Protein AF-A0A382MTJ7-F1 (afdb_monomer_lite)

Foldseek 3Di:
DPPPPDDCLVCLVVVCVVCPQPAEEDAPVVVVVVVNVVVCVVNVHDDDPYQYHHLQVLCCVQVVVDDDSDLVSLCVQLVNDQDPPPDPVSSRVSRVVSVVLSLQSVQQAFLVVLVVVLVVCPPPDDRCNVSSVVSNVVCVVVVHGRGPHHHSDDDDDDDPDDDDDDPPPDPADPDPLQCQPCCRPCVVPPPPDDHDVVVNVVSVVVCCPVVPDD

Organism: NCBI:txid408172

InterPro domains:
  IPR012337 Ribonuclease H-like superfamily [SSF53098] (1-130)
  IPR013520 Ribonuclease H-like domain [PF00929] (1-99)
  IPR036397 Ribonuclease H superfamily [G3DSA:3.30.420.10] (1-108)

Secondary structure (DSSP, 8-state):
--TTSPPHHHHHHHHHHHHTTPPEEETTHHHHHHHHHHHHHHTTPPPP---EEEHHHHHHHHSTTSS--SHHHHHHHTT---TTTT-HHHHHHHHHHHHHHHHHHHHTS-HHHHHHHHHHTTTS--TTHHHHHHHHHHHHHTT-SS-SS--SS--PPP---------S-----SSTHHHHSTTSHHHHHSTT----HHHHHHHHHHHHHHHS--

pLDDT: mean 89.48, std 8.23, range [50.47, 98.31]

Structure (mmCIF, N/CA/C/O backbone):
data_AF-A0A382MTJ7-F1
#
_entry.id   AF-A0A382MTJ7-F1
#
loop_
_atom_site.group_PDB
_atom_site.id
_atom_site.type_symbol
_atom_site.label_atom_id
_atom_site.label_alt_id
_atom_site.label_comp_id
_atom_site.label_asym_id
_atom_site.label_entity_id
_atom_site.label_seq_id
_atom_site.pdbx_PDB_ins_code
_atom_site.Cartn_x
_atom_site.Cartn_y
_atom_site.Cartn_z
_atom_site.occupancy
_atom_site.B_iso_or_equiv
_atom_site.auth_seq_id
_atom_site.auth_comp_id
_atom_site.auth_asym_id
_atom_site.auth_atom_id
_atom_site.pdbx_PDB_model_num
ATOM 1 N N . MET A 1 1 ? -26.382 15.592 4.429 1.00 68.06 1 MET A N 1
ATOM 2 C CA . MET A 1 1 ? -26.892 14.685 5.480 1.00 68.06 1 MET A CA 1
ATOM 3 C C . MET A 1 1 ? -25.887 14.688 6.621 1.00 68.06 1 MET A C 1
ATOM 5 O O . MET A 1 1 ? -24.901 13.987 6.501 1.00 68.06 1 MET A O 1
ATOM 9 N N . VAL A 1 2 ? -26.085 15.536 7.636 1.00 85.06 2 VAL A N 1
ATOM 10 C CA . VAL A 1 2 ? -25.273 15.582 8.885 1.00 85.06 2 VAL A CA 1
ATOM 11 C C . VAL A 1 2 ? -26.001 16.306 10.027 1.00 85.06 2 VAL A C 1
ATOM 13 O O . VAL A 1 2 ? -25.656 16.110 11.178 1.00 85.06 2 VAL A O 1
ATOM 16 N N . LYS A 1 3 ? -27.020 17.126 9.718 1.00 87.94 3 LYS A N 1
ATOM 17 C CA . LYS A 1 3 ? -27.764 17.942 10.693 1.00 87.94 3 LYS A CA 1
ATOM 18 C C . LYS A 1 3 ? -28.287 17.155 11.903 1.00 87.94 3 LYS A C 1
ATOM 20 O O . LYS A 1 3 ? -28.256 17.681 13.005 1.00 87.94 3 LYS A O 1
ATOM 25 N N . ASP A 1 4 ? -28.745 15.929 11.668 1.00 92.25 4 ASP A N 1
ATOM 26 C CA . ASP A 1 4 ? -29.359 15.072 12.688 1.00 92.25 4 ASP A CA 1
ATOM 27 C C . ASP A 1 4 ? -28.454 13.878 13.063 1.00 92.25 4 ASP A C 1
ATOM 29 O O . ASP A 1 4 ? -28.922 12.899 13.638 1.00 92.25 4 ASP A O 1
ATOM 33 N N . ALA A 1 5 ? -27.171 13.918 12.681 1.00 92.38 5 ALA A N 1
ATOM 34 C CA . ALA A 1 5 ? -26.204 12.879 13.025 1.00 92.38 5 ALA A CA 1
ATOM 35 C C . ALA A 1 5 ? -25.688 13.069 14.467 1.00 92.38 5 ALA A C 1
ATOM 37 O O . ALA A 1 5 ? -25.604 14.212 14.926 1.00 92.38 5 ALA A O 1
ATOM 38 N N . PRO A 1 6 ? -25.331 11.979 15.173 1.00 91.62 6 PRO A N 1
ATOM 39 C CA . PRO A 1 6 ? -24.726 12.068 16.500 1.00 91.62 6 PRO A CA 1
ATOM 40 C C . PRO A 1 6 ? -23.384 12.805 16.456 1.00 91.62 6 PRO A C 1
ATOM 42 O O . PRO A 1 6 ? -22.730 12.878 15.408 1.00 91.62 6 PRO A O 1
ATOM 45 N N . LEU A 1 7 ? -22.957 13.340 17.602 1.00 91.94 7 LEU A N 1
ATOM 46 C CA . LEU A 1 7 ? -21.613 13.891 17.721 1.00 91.94 7 LEU A CA 1
ATOM 47 C C . LEU A 1 7 ? -20.593 12.753 17.681 1.00 91.94 7 LEU A C 1
ATOM 49 O O . LEU A 1 7 ? -20.880 11.617 18.053 1.00 91.94 7 LEU A O 1
ATOM 53 N N . ILE A 1 8 ? -19.367 13.069 17.266 1.00 91.12 8 ILE A N 1
ATOM 54 C CA . ILE A 1 8 ? -18.281 12.084 17.238 1.00 91.12 8 ILE A CA 1
ATOM 55 C C . ILE A 1 8 ? -18.032 11.472 18.622 1.00 91.12 8 ILE A C 1
ATOM 57 O O . ILE A 1 8 ? -17.849 10.265 18.718 1.00 91.12 8 ILE A O 1
ATOM 61 N N . SER A 1 9 ? -18.116 12.276 19.688 1.00 90.50 9 SER A N 1
ATOM 62 C CA . SER A 1 9 ? -17.991 11.827 21.080 1.00 90.50 9 SER A CA 1
ATOM 63 C C . SER A 1 9 ? -19.021 10.767 21.463 1.00 90.50 9 SER A C 1
ATOM 65 O O . SER A 1 9 ? -18.723 9.906 22.283 1.00 90.50 9 SER A O 1
ATOM 67 N N . ASP A 1 10 ? -20.211 10.814 20.859 1.00 91.81 10 ASP A N 1
ATOM 68 C CA . ASP A 1 10 ? -21.318 9.917 21.191 1.00 91.81 10 ASP A CA 1
ATOM 69 C C . ASP A 1 10 ? -21.132 8.527 20.566 1.00 91.81 10 ASP A C 1
ATOM 71 O O . ASP A 1 10 ? -21.685 7.556 21.066 1.00 91.81 10 ASP A O 1
ATOM 75 N N . ILE A 1 11 ? -20.360 8.429 19.477 1.00 94.00 11 ILE A N 1
ATOM 76 C CA . ILE A 1 11 ? -20.150 7.183 18.718 1.00 94.00 11 ILE A CA 1
ATOM 77 C C . ILE A 1 11 ? -18.742 6.603 18.874 1.00 94.00 11 ILE A C 1
ATOM 79 O O . ILE A 1 11 ? -18.457 5.526 18.354 1.00 94.00 11 ILE A O 1
ATOM 83 N N . LEU A 1 12 ? -17.829 7.327 19.524 1.00 93.31 12 LEU A N 1
ATOM 84 C CA . LEU A 1 12 ? -16.412 6.978 19.506 1.00 93.31 12 LEU A CA 1
ATOM 85 C C . LEU A 1 12 ? -16.114 5.687 20.270 1.00 93.31 12 LEU A C 1
ATOM 87 O O . LEU A 1 12 ? -15.281 4.908 19.819 1.00 93.31 12 LEU A O 1
ATOM 91 N N . SER A 1 13 ? -16.815 5.447 21.382 1.00 92.31 13 SER A N 1
ATOM 92 C CA . SER A 1 13 ? -16.699 4.192 22.135 1.00 92.31 13 SER A CA 1
ATOM 93 C C . SER A 1 13 ? -17.133 3.003 21.280 1.00 92.31 13 SER A C 1
ATOM 95 O O . SER A 1 13 ? -16.363 2.065 21.118 1.00 92.31 13 SER A O 1
ATOM 97 N N . ASP A 1 14 ? -18.307 3.087 20.647 1.00 94.38 14 ASP A N 1
ATOM 98 C CA . ASP A 1 14 ? -18.825 2.025 19.776 1.00 94.38 14 ASP A CA 1
ATOM 99 C C . ASP A 1 14 ? -17.898 1.765 18.577 1.00 94.38 14 ASP A C 1
ATOM 101 O O . ASP A 1 14 ? -17.711 0.623 18.155 1.00 94.38 14 ASP A O 1
ATOM 105 N N . LEU A 1 15 ? -17.290 2.821 18.022 1.00 92.94 15 LEU A N 1
ATOM 106 C CA . LEU A 1 15 ? -16.312 2.696 16.943 1.00 92.94 15 LEU A CA 1
ATOM 107 C C . LEU A 1 15 ? -15.035 1.987 17.413 1.00 92.94 15 LEU A C 1
ATOM 109 O O . LEU A 1 15 ? -14.503 1.154 16.681 1.00 92.94 15 LEU A O 1
ATOM 113 N N . LEU A 1 16 ? -14.536 2.308 18.608 1.00 92.81 16 LEU A N 1
ATOM 114 C CA . LEU A 1 16 ? -13.366 1.644 19.182 1.00 92.81 16 LEU A CA 1
ATOM 115 C C . LEU A 1 16 ? -13.644 0.174 19.494 1.00 92.81 16 LEU A C 1
ATOM 117 O O . LEU A 1 16 ? -12.811 -0.665 19.163 1.00 92.81 16 LEU A O 1
ATOM 121 N N . ASP A 1 17 ? -14.818 -0.137 20.040 1.00 93.12 17 ASP A N 1
ATOM 122 C CA . ASP A 1 17 ? -15.254 -1.513 20.294 1.00 93.12 17 ASP A CA 1
ATOM 123 C C . ASP A 1 17 ? -15.411 -2.306 18.988 1.00 93.12 17 ASP A C 1
ATOM 125 O O . ASP A 1 17 ? -15.113 -3.498 18.934 1.00 93.12 17 ASP A O 1
ATOM 129 N N . PHE A 1 18 ? -15.844 -1.647 17.909 1.00 93.44 18 PHE A N 1
ATOM 130 C CA . PHE A 1 18 ? -15.916 -2.253 16.582 1.00 93.44 18 PHE A CA 1
ATOM 131 C C . PHE A 1 18 ? -14.531 -2.536 15.980 1.00 93.44 18 PHE A C 1
ATOM 133 O O . PHE A 1 18 ? -14.336 -3.579 15.355 1.00 93.44 18 PHE A O 1
ATOM 140 N N . ILE A 1 19 ? -13.578 -1.611 16.134 1.00 92.06 19 ILE A N 1
ATOM 141 C CA . ILE A 1 19 ? -12.202 -1.782 15.646 1.00 92.06 19 ILE A CA 1
ATOM 142 C C . ILE A 1 19 ? -11.483 -2.873 16.454 1.00 92.06 19 ILE A C 1
ATOM 144 O O . ILE A 1 19 ? -10.809 -3.727 15.867 1.00 92.06 19 ILE A O 1
ATOM 148 N N . ASP A 1 20 ? -11.645 -2.856 17.780 1.00 90.25 20 ASP A N 1
ATOM 149 C CA . ASP A 1 20 ? -10.970 -3.725 18.747 1.00 90.25 20 ASP A CA 1
ATOM 150 C C . ASP A 1 20 ? -9.459 -3.836 18.449 1.00 90.25 20 ASP A C 1
ATOM 152 O O . ASP A 1 20 ? -8.747 -2.829 18.423 1.00 90.25 20 ASP A O 1
ATOM 156 N N . ASN A 1 21 ? -8.959 -5.045 18.178 1.00 88.69 21 ASN A N 1
ATOM 157 C CA . ASN A 1 21 ? -7.563 -5.321 17.847 1.00 88.69 21 ASN A CA 1
ATOM 158 C C . ASN A 1 21 ? -7.365 -5.605 16.350 1.00 88.69 21 ASN A C 1
ATOM 160 O O . ASN A 1 21 ? -6.368 -6.211 15.948 1.00 88.69 21 ASN A O 1
ATOM 164 N N . THR A 1 22 ? -8.325 -5.213 15.511 1.00 92.31 22 THR A N 1
ATOM 165 C CA . THR A 1 22 ? -8.260 -5.451 14.070 1.00 92.31 22 THR A CA 1
ATOM 166 C C . THR A 1 22 ? -7.298 -4.453 13.421 1.00 92.31 22 THR A C 1
ATOM 168 O O . THR A 1 22 ? -7.409 -3.250 13.670 1.00 92.31 22 THR A O 1
ATOM 171 N N . PRO A 1 23 ? -6.369 -4.903 12.555 1.00 93.44 23 PRO A N 1
ATOM 172 C CA . PRO A 1 23 ? -5.528 -3.987 11.800 1.00 93.44 23 PRO A CA 1
ATOM 173 C C . PRO A 1 23 ? -6.360 -3.043 10.929 1.00 93.44 23 PRO A C 1
ATOM 175 O O . PRO A 1 23 ? -7.302 -3.478 10.262 1.00 93.44 23 PRO A O 1
ATOM 178 N N . LEU A 1 24 ? -5.983 -1.766 10.881 1.00 95.44 24 LEU A N 1
ATOM 179 C CA . LEU A 1 24 ? -6.617 -0.798 9.990 1.00 95.44 24 LEU A CA 1
ATOM 180 C C . LEU A 1 24 ? -5.835 -0.670 8.694 1.00 95.44 24 LEU A C 1
ATOM 182 O O . LEU A 1 24 ? -4.608 -0.614 8.680 1.00 95.44 24 LEU A O 1
ATOM 186 N N . VAL A 1 25 ? -6.574 -0.570 7.599 1.00 97.06 25 VAL A N 1
ATOM 187 C CA . VAL A 1 25 ? -6.031 -0.384 6.257 1.00 97.06 25 VAL A CA 1
ATOM 188 C C . VAL A 1 25 ? -6.589 0.920 5.708 1.00 97.06 25 VAL A C 1
ATOM 190 O O . VAL A 1 25 ? -7.801 1.128 5.739 1.00 97.06 25 VAL A O 1
ATOM 193 N N . GLY A 1 26 ? -5.723 1.786 5.191 1.00 96.81 26 GLY A N 1
ATOM 194 C CA . GLY A 1 26 ? -6.130 3.059 4.605 1.00 96.81 26 GLY A CA 1
ATOM 195 C C . GLY A 1 26 ? -5.252 3.469 3.431 1.00 96.81 26 GLY A C 1
ATOM 196 O O . GLY A 1 26 ? -4.083 3.094 3.352 1.00 96.81 26 GLY A O 1
ATOM 197 N N . GLN A 1 27 ? -5.811 4.281 2.536 1.00 96.56 27 GLN A N 1
ATOM 198 C CA . GLN A 1 27 ? -5.053 4.959 1.488 1.00 96.56 27 GLN A CA 1
ATOM 199 C C . GLN A 1 27 ? -4.521 6.270 2.060 1.00 96.56 27 GLN A C 1
ATOM 201 O O . GLN A 1 27 ? -5.302 7.190 2.270 1.00 96.56 27 GLN A O 1
ATOM 206 N N . ASN A 1 28 ? -3.206 6.369 2.283 1.00 95.62 28 ASN A N 1
ATOM 207 C CA . ASN A 1 28 ? -2.601 7.439 3.082 1.00 95.62 28 ASN A CA 1
ATOM 208 C C . ASN A 1 28 ? -3.104 7.412 4.538 1.00 95.62 28 ASN A C 1
ATOM 210 O O . ASN A 1 28 ? -3.567 8.423 5.064 1.00 95.62 28 ASN A O 1
ATOM 214 N N . VAL A 1 29 ? -3.017 6.234 5.172 1.00 95.50 29 VAL A N 1
ATOM 215 C CA . VAL A 1 29 ? -3.662 5.925 6.466 1.00 95.50 29 VAL A CA 1
ATOM 216 C C . VAL A 1 29 ? -3.355 6.919 7.591 1.00 95.50 29 VAL A C 1
ATOM 218 O O . VAL A 1 29 ? -4.197 7.099 8.466 1.00 95.50 29 VAL A O 1
ATOM 221 N N . ASP A 1 30 ? -2.195 7.592 7.574 1.00 93.38 30 ASP A N 1
ATOM 222 C CA . ASP A 1 30 ? -1.859 8.611 8.580 1.00 93.38 30 ASP A CA 1
ATOM 223 C C . ASP A 1 30 ? -2.919 9.710 8.632 1.00 93.38 30 ASP A C 1
ATOM 225 O O . ASP A 1 30 ? -3.317 10.118 9.713 1.00 93.38 30 ASP A O 1
ATOM 229 N N . PHE A 1 31 ? -3.437 10.149 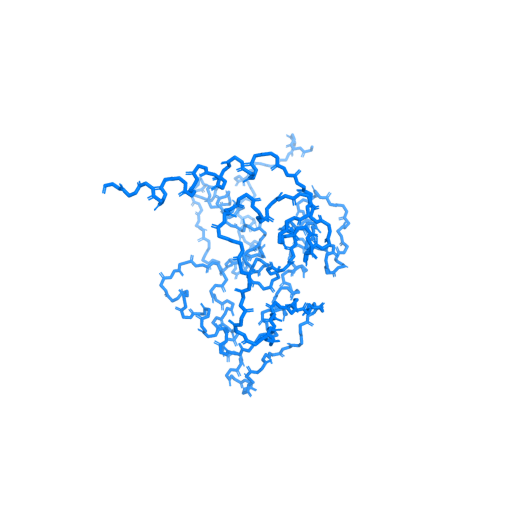7.481 1.00 93.25 31 PHE A N 1
ATOM 230 C CA . PHE A 1 31 ? -4.424 11.222 7.431 1.00 93.25 31 PHE A CA 1
ATOM 231 C C . PHE A 1 31 ? -5.648 10.882 8.288 1.00 93.25 31 PHE A C 1
ATOM 233 O O . PHE A 1 31 ? -5.906 11.563 9.281 1.00 93.25 31 PHE A O 1
ATOM 240 N N . ASP A 1 32 ? -6.350 9.795 7.962 1.00 92.75 32 ASP A N 1
ATOM 241 C CA . ASP A 1 32 ? -7.547 9.359 8.687 1.00 92.75 32 ASP A CA 1
ATOM 242 C C . ASP A 1 32 ? -7.232 8.946 10.131 1.00 92.75 32 ASP A C 1
ATOM 244 O O . ASP A 1 32 ? -7.984 9.262 11.059 1.00 92.75 32 ASP A O 1
ATOM 248 N N . TYR A 1 33 ? -6.089 8.291 10.351 1.00 92.88 33 TYR A N 1
ATOM 249 C CA . TYR A 1 33 ? -5.676 7.859 11.681 1.00 92.88 33 TYR A CA 1
ATOM 250 C C . TYR A 1 33 ? -5.415 9.038 12.623 1.00 92.88 33 TYR A C 1
ATOM 252 O O . TYR A 1 33 ? -5.790 8.971 13.794 1.00 92.88 33 TYR A O 1
ATOM 260 N N . GLN A 1 34 ? -4.841 10.144 12.141 1.00 93.31 34 GLN A N 1
ATOM 261 C CA . GLN A 1 34 ? -4.656 11.345 12.958 1.00 93.31 34 GLN A CA 1
ATOM 262 C C . GLN A 1 34 ? -5.998 11.992 13.320 1.00 93.31 34 GLN A C 1
ATOM 264 O O . GLN A 1 34 ? -6.158 12.442 14.455 1.00 93.31 34 GLN A O 1
ATOM 269 N N . PHE A 1 35 ? -6.997 11.991 12.424 1.00 92.81 35 PHE A N 1
ATOM 270 C CA . PHE A 1 35 ? -8.352 12.438 12.783 1.00 92.81 35 PHE A CA 1
ATOM 271 C C . PHE A 1 35 ? -8.946 11.580 13.898 1.00 92.81 35 PHE A C 1
ATOM 273 O O . PHE A 1 35 ? -9.454 12.126 14.882 1.00 92.81 35 PHE A O 1
ATOM 280 N N . LEU A 1 36 ? -8.856 10.255 13.778 1.00 92.19 36 LEU A N 1
ATOM 281 C CA . LEU A 1 36 ? -9.352 9.329 14.794 1.00 92.19 36 LEU A CA 1
ATOM 282 C C . LEU A 1 36 ? -8.632 9.546 16.134 1.00 92.19 36 LEU A C 1
ATOM 284 O O . LEU A 1 36 ? -9.272 9.771 17.160 1.00 92.19 36 LEU A O 1
ATOM 288 N N . LYS A 1 37 ? -7.298 9.583 16.113 1.00 92.25 37 LYS A N 1
ATOM 289 C CA . LYS A 1 37 ? -6.449 9.802 17.289 1.00 92.25 37 LYS A CA 1
ATOM 290 C C . LYS A 1 37 ? -6.758 11.115 18.008 1.00 92.25 37 LYS A C 1
ATOM 292 O O . LYS A 1 37 ? -6.828 11.130 19.238 1.00 92.25 37 LYS A O 1
ATOM 297 N N . ASN A 1 38 ? -6.966 12.202 17.268 1.00 93.19 38 ASN A N 1
ATOM 298 C CA . ASN A 1 38 ? -7.288 13.506 17.847 1.00 93.19 38 ASN A CA 1
ATOM 299 C C . ASN A 1 38 ? -8.638 13.487 18.577 1.00 93.19 38 ASN A C 1
ATOM 301 O O . ASN A 1 38 ? -8.731 14.002 19.689 1.00 93.19 38 ASN A O 1
ATOM 305 N N . ASN A 1 39 ? -9.661 12.852 17.998 1.00 93.38 39 ASN A N 1
ATOM 306 C CA . ASN A 1 39 ? -10.978 12.736 18.633 1.00 93.38 39 ASN A CA 1
ATOM 307 C C . ASN A 1 39 ? -10.954 11.823 19.869 1.00 93.38 39 ASN A C 1
ATOM 309 O O . ASN A 1 39 ? -11.606 12.131 20.865 1.00 93.38 39 ASN A O 1
ATOM 313 N N . ILE A 1 40 ? -10.165 10.746 19.836 1.00 91.25 40 ILE A N 1
ATOM 314 C CA . ILE A 1 40 ? -9.959 9.834 20.978 1.00 91.25 40 ILE A CA 1
ATOM 315 C C . ILE A 1 40 ? -9.292 10.563 22.132 1.00 91.25 40 ILE A C 1
ATOM 317 O O . ILE A 1 40 ? -9.797 10.537 23.252 1.00 91.25 40 ILE A O 1
ATOM 321 N N . THR A 1 41 ? -8.213 11.286 21.835 1.00 89.06 41 THR A N 1
ATOM 322 C CA . THR A 1 41 ? -7.467 12.053 22.838 1.00 89.06 41 THR A CA 1
ATOM 323 C C . THR A 1 41 ? -8.336 13.153 23.451 1.00 89.06 41 THR A C 1
ATOM 325 O O . THR A 1 41 ? -8.261 13.392 24.649 1.00 89.06 41 THR A O 1
ATOM 328 N N . ALA A 1 42 ? -9.188 13.801 22.652 1.00 89.50 42 ALA A N 1
ATOM 329 C CA . ALA A 1 42 ? -10.112 14.829 23.128 1.00 89.50 42 ALA A CA 1
ATOM 330 C C . ALA A 1 42 ? -11.286 14.286 23.966 1.00 89.50 42 ALA A C 1
ATOM 332 O O . ALA A 1 42 ? -11.946 15.070 24.642 1.00 89.50 42 ALA A O 1
ATOM 333 N N . SER A 1 43 ? -11.553 12.977 23.912 1.00 88.25 43 SER A N 1
ATOM 334 C CA . SER A 1 43 ? -12.665 12.322 24.620 1.00 88.25 43 SER A CA 1
ATOM 335 C C . SER A 1 43 ? -12.199 11.491 25.823 1.00 88.25 43 SER A C 1
ATOM 337 O O . SER A 1 43 ? -12.962 10.665 26.315 1.00 88.25 43 SER A O 1
ATOM 339 N N . ASP A 1 44 ? -10.945 11.664 26.263 1.00 86.81 44 ASP A N 1
ATOM 340 C CA . ASP A 1 44 ? -10.308 10.896 27.346 1.00 86.81 44 ASP A CA 1
ATOM 341 C C . ASP A 1 44 ? -10.355 9.362 27.151 1.00 86.81 44 ASP A C 1
ATOM 343 O O . ASP A 1 44 ? -10.271 8.588 28.108 1.00 86.81 44 ASP A O 1
ATOM 347 N N . LEU A 1 45 ? -10.466 8.905 25.897 1.00 88.56 45 LEU A N 1
ATOM 348 C CA . LEU A 1 45 ? -10.442 7.488 25.537 1.00 88.56 45 LEU A CA 1
ATOM 349 C C . LEU A 1 45 ? -9.011 7.022 25.241 1.00 88.56 45 LEU A C 1
ATOM 351 O O . LEU A 1 45 ? -8.128 7.802 24.878 1.00 88.56 45 LEU A O 1
ATOM 355 N N . ILE A 1 46 ? -8.781 5.717 25.376 1.00 86.00 46 ILE A N 1
ATOM 356 C CA . ILE A 1 46 ? -7.479 5.104 25.103 1.00 86.00 46 ILE A CA 1
ATOM 357 C C . ILE A 1 46 ? -7.458 4.612 23.660 1.00 86.00 46 ILE A C 1
ATOM 359 O O . ILE A 1 46 ? -8.303 3.825 23.243 1.00 86.00 46 ILE A O 1
ATOM 363 N N . LEU A 1 47 ? -6.455 5.060 22.908 1.00 81.94 47 LEU A N 1
ATOM 364 C CA . LEU A 1 47 ? -6.195 4.568 21.562 1.00 81.94 47 LEU A CA 1
ATOM 365 C C . LEU A 1 47 ? -5.673 3.122 21.640 1.00 81.94 47 LEU A C 1
ATOM 367 O O . LEU A 1 47 ? -4.638 2.903 22.282 1.00 81.94 47 LEU A O 1
ATOM 371 N N . PRO A 1 48 ? -6.340 2.139 21.011 1.00 82.12 48 PRO A N 1
ATOM 372 C CA . PRO A 1 48 ? -5.840 0.773 20.990 1.00 82.12 48 PRO A CA 1
ATOM 373 C C . PRO A 1 48 ? -4.532 0.695 20.196 1.00 82.12 48 PRO A C 1
ATOM 375 O O . PRO A 1 48 ? -4.305 1.446 19.243 1.00 82.12 48 PRO A O 1
ATOM 378 N N . ASN A 1 49 ? -3.650 -0.224 20.592 1.00 85.94 49 ASN A N 1
ATOM 379 C CA . ASN A 1 49 ? -2.422 -0.489 19.850 1.00 85.94 49 ASN A CA 1
ATOM 380 C C . ASN A 1 49 ? -2.743 -1.345 18.620 1.00 85.94 49 ASN A C 1
ATOM 382 O O . ASN A 1 49 ? -2.670 -2.571 18.674 1.00 85.94 49 ASN A O 1
ATOM 386 N N . ILE A 1 50 ? -3.124 -0.680 17.534 1.00 89.88 50 ILE A N 1
ATOM 387 C CA . ILE A 1 50 ? -3.539 -1.307 16.280 1.00 89.88 50 ILE A CA 1
ATOM 388 C C . ILE A 1 50 ? -2.442 -1.217 15.226 1.00 89.88 50 ILE A C 1
ATOM 390 O O . ILE A 1 50 ? -1.795 -0.181 15.050 1.00 89.88 50 ILE A O 1
ATOM 394 N N . THR A 1 51 ? -2.257 -2.306 14.486 1.00 93.19 51 THR A N 1
ATOM 395 C CA . THR A 1 51 ? -1.408 -2.295 13.297 1.00 93.19 51 THR A CA 1
ATOM 396 C C . THR A 1 51 ? -2.099 -1.493 12.200 1.00 93.19 51 THR A C 1
ATOM 398 O O . THR A 1 51 ? -3.289 -1.664 11.942 1.00 93.19 51 THR A O 1
ATOM 401 N N . LEU A 1 52 ? -1.344 -0.619 11.541 1.00 95.12 52 LEU A N 1
ATOM 402 C CA . LEU A 1 52 ? -1.826 0.200 10.436 1.00 95.12 52 LEU A CA 1
ATOM 403 C C . LEU A 1 52 ? -1.142 -0.242 9.150 1.00 95.12 52 LEU A C 1
ATOM 405 O O . LEU A 1 52 ? 0.071 -0.432 9.135 1.00 95.12 52 LEU A O 1
ATOM 409 N N . TYR A 1 53 ? -1.896 -0.335 8.066 1.00 97.50 53 TYR A N 1
ATOM 410 C CA . TYR A 1 53 ? -1.382 -0.604 6.733 1.00 97.50 53 TYR A CA 1
ATOM 411 C C . TYR A 1 53 ? -1.754 0.533 5.794 1.00 97.50 53 TYR A C 1
ATOM 413 O O . TYR A 1 53 ? -2.905 0.970 5.743 1.00 97.50 53 TYR A O 1
ATOM 421 N N . ASP A 1 54 ? -0.766 0.998 5.037 1.00 97.69 54 ASP A N 1
ATOM 422 C CA . ASP A 1 54 ? -0.938 2.089 4.087 1.00 97.69 54 ASP A CA 1
ATOM 423 C C . ASP A 1 54 ? -0.832 1.571 2.655 1.00 97.69 54 ASP A C 1
ATOM 425 O O . ASP A 1 54 ? 0.251 1.205 2.182 1.00 97.69 54 ASP A O 1
ATOM 429 N N . THR A 1 55 ? -1.961 1.571 1.950 1.00 98.19 55 THR A N 1
ATOM 430 C CA . THR A 1 55 ? -2.037 1.137 0.555 1.00 98.19 55 THR A CA 1
ATOM 431 C C . THR A 1 55 ? -1.341 2.113 -0.391 1.00 98.19 55 THR A C 1
ATOM 433 O O . THR A 1 55 ? -0.841 1.682 -1.429 1.00 98.19 55 THR A O 1
ATOM 436 N N . LEU A 1 56 ? -1.216 3.399 -0.035 1.00 97.94 56 LEU A N 1
ATOM 437 C CA . LEU A 1 56 ? -0.547 4.386 -0.886 1.00 97.94 56 LEU A CA 1
ATOM 438 C C . LEU A 1 56 ? 0.955 4.107 -0.981 1.00 97.94 56 LEU A C 1
ATOM 440 O O . LEU A 1 56 ? 1.505 4.053 -2.084 1.00 97.94 56 LEU A O 1
ATOM 444 N N . SER A 1 57 ? 1.627 3.928 0.157 1.00 96.00 57 SER A N 1
ATOM 445 C CA . SER A 1 57 ? 3.054 3.590 0.164 1.00 96.00 57 SER A CA 1
ATOM 446 C C . SER A 1 57 ? 3.327 2.220 -0.452 1.00 96.00 57 SER A C 1
ATOM 448 O O . SER A 1 57 ? 4.273 2.107 -1.228 1.00 96.00 57 SER A O 1
ATOM 450 N N . LEU A 1 58 ? 2.478 1.210 -0.216 1.00 97.19 58 LEU A N 1
ATOM 451 C CA . LEU A 1 58 ? 2.594 -0.080 -0.909 1.00 97.19 58 LEU A CA 1
ATOM 452 C C . LEU A 1 58 ? 2.503 0.077 -2.427 1.00 97.19 58 LEU A C 1
ATOM 454 O O . LEU A 1 58 ? 3.379 -0.400 -3.147 1.00 97.19 58 LEU A O 1
ATOM 458 N N . ALA A 1 59 ? 1.485 0.780 -2.922 1.00 97.81 59 ALA A N 1
ATOM 459 C CA . ALA A 1 59 ? 1.316 0.986 -4.352 1.00 97.81 59 ALA A CA 1
ATOM 460 C C . ALA A 1 59 ? 2.521 1.721 -4.957 1.00 97.81 59 ALA A C 1
ATOM 462 O O . ALA A 1 59 ? 3.070 1.271 -5.956 1.00 97.81 59 ALA A O 1
ATOM 463 N N . ARG A 1 60 ? 3.014 2.784 -4.313 1.00 96.62 60 ARG A N 1
ATOM 464 C CA . ARG A 1 60 ? 4.208 3.512 -4.779 1.00 96.62 60 ARG A CA 1
ATOM 465 C C . ARG A 1 60 ? 5.470 2.652 -4.814 1.00 96.62 60 ARG A C 1
ATOM 467 O O . ARG A 1 60 ? 6.318 2.872 -5.670 1.00 96.62 60 ARG A O 1
ATOM 474 N N . SER A 1 61 ? 5.613 1.698 -3.896 1.00 95.00 61 SER A N 1
ATOM 475 C CA . SER A 1 61 ? 6.786 0.820 -3.844 1.00 95.00 61 SER A CA 1
ATOM 476 C C . SER A 1 61 ? 6.733 -0.321 -4.860 1.00 95.00 61 SER A C 1
ATOM 478 O O . SER A 1 61 ? 7.755 -0.641 -5.461 1.00 95.00 61 SER A O 1
ATOM 480 N N . PHE A 1 62 ? 5.571 -0.947 -5.050 1.00 95.69 62 PHE A N 1
ATOM 481 C CA . PHE A 1 62 ? 5.460 -2.188 -5.830 1.00 95.69 62 PHE A CA 1
ATOM 482 C C . PHE A 1 62 ? 4.836 -1.991 -7.213 1.00 95.69 62 PHE A C 1
ATOM 484 O O . PHE A 1 62 ? 5.119 -2.765 -8.122 1.00 95.69 62 PHE A O 1
ATOM 491 N N . ILE A 1 63 ? 4.069 -0.916 -7.390 1.00 95.69 63 ILE A N 1
ATOM 492 C CA . ILE A 1 63 ? 3.420 -0.493 -8.638 1.00 95.69 63 ILE A CA 1
ATOM 493 C C . ILE A 1 63 ? 4.007 0.858 -9.089 1.00 95.69 63 ILE A C 1
ATOM 495 O O . ILE A 1 63 ? 3.327 1.731 -9.618 1.00 95.69 63 ILE A O 1
ATOM 499 N N . TYR A 1 64 ? 5.314 1.041 -8.877 1.00 93.44 64 TYR A N 1
ATOM 500 C CA . TYR A 1 64 ? 6.049 2.286 -9.148 1.00 93.44 64 TYR A CA 1
ATOM 501 C C . TYR A 1 64 ? 5.967 2.766 -10.608 1.00 93.44 64 TYR A C 1
ATOM 503 O O . TYR A 1 64 ? 6.244 3.927 -10.892 1.00 93.44 64 TYR A O 1
ATOM 511 N N . PHE A 1 65 ? 5.620 1.869 -11.531 1.00 92.25 65 PHE A N 1
ATOM 512 C CA . PHE A 1 65 ? 5.475 2.136 -12.960 1.00 92.25 65 PHE A CA 1
ATOM 513 C C . PHE A 1 65 ? 4.113 2.733 -13.341 1.00 92.25 65 PHE A C 1
ATOM 515 O O . PHE A 1 65 ? 3.911 3.102 -14.496 1.00 92.25 65 PHE A O 1
ATOM 522 N N . HIS A 1 66 ? 3.159 2.802 -12.410 1.00 94.81 66 HIS A N 1
ATOM 523 C CA . HIS A 1 66 ? 1.842 3.372 -12.673 1.00 94.81 66 HIS A CA 1
ATOM 524 C C . HIS A 1 66 ? 1.840 4.892 -12.493 1.00 94.81 66 HIS A C 1
ATOM 526 O O . HIS A 1 66 ? 2.483 5.435 -11.597 1.00 94.81 66 HIS A O 1
ATOM 532 N N . ASN A 1 67 ? 1.079 5.592 -13.334 1.00 92.69 67 ASN A N 1
ATOM 533 C CA . ASN A 1 67 ? 1.143 7.055 -13.435 1.00 92.69 67 ASN A CA 1
ATOM 534 C C . ASN A 1 67 ? 0.369 7.800 -12.334 1.00 92.69 67 ASN A C 1
ATOM 536 O O . ASN A 1 67 ? 0.568 8.999 -12.145 1.00 92.69 67 ASN A O 1
ATOM 540 N N . SER A 1 68 ? -0.546 7.131 -11.629 1.00 96.75 68 SER A N 1
ATOM 541 C CA . SER A 1 68 ? -1.387 7.759 -10.606 1.00 96.75 68 SER A CA 1
ATOM 542 C C . SER A 1 68 ? -1.685 6.801 -9.463 1.00 96.75 68 SER A C 1
ATOM 544 O O . SER A 1 68 ? -2.105 5.673 -9.670 1.00 96.75 68 SER A O 1
ATOM 546 N N . PHE A 1 69 ? -1.528 7.280 -8.232 1.00 97.44 69 PHE A N 1
ATOM 547 C CA . PHE A 1 69 ? -1.752 6.487 -7.021 1.00 97.44 69 PHE A CA 1
ATOM 548 C C . PHE A 1 69 ? -3.003 6.929 -6.252 1.00 97.44 69 PHE A C 1
ATOM 550 O O . PHE A 1 69 ? -3.079 6.772 -5.034 1.00 97.44 69 PHE A O 1
ATOM 557 N N . SER A 1 70 ? -3.983 7.534 -6.931 1.00 96.19 70 SER A N 1
ATOM 558 C CA . SER A 1 70 ? -5.301 7.743 -6.324 1.00 96.19 70 SER A CA 1
ATOM 559 C C . SER A 1 70 ? -6.013 6.398 -6.146 1.00 96.19 70 SER A C 1
ATOM 561 O O . SER A 1 70 ? -5.784 5.472 -6.924 1.00 96.19 70 SER A O 1
ATOM 563 N N . LEU A 1 71 ? -6.895 6.291 -5.143 1.00 95.69 71 LEU A N 1
ATOM 564 C CA . LEU A 1 71 ? -7.675 5.067 -4.914 1.00 95.69 71 LEU A CA 1
ATOM 565 C C . LEU A 1 71 ? -8.415 4.640 -6.189 1.00 95.69 71 LEU A C 1
ATOM 567 O O . LEU A 1 71 ? -8.286 3.498 -6.607 1.00 95.69 71 LEU A O 1
ATOM 571 N N . GLY A 1 72 ? -9.107 5.581 -6.843 1.00 95.44 72 GLY A N 1
ATOM 572 C CA . GLY A 1 72 ? -9.811 5.320 -8.100 1.00 95.44 72 GLY A CA 1
ATOM 573 C C . GLY A 1 72 ? -8.887 4.786 -9.193 1.00 95.44 72 GLY A C 1
ATOM 574 O O . GLY A 1 72 ? -9.169 3.740 -9.759 1.00 95.44 72 GLY A O 1
ATOM 575 N N . SER A 1 73 ? -7.732 5.424 -9.418 1.00 96.38 73 SER A N 1
ATOM 576 C CA . SER A 1 73 ? -6.809 4.985 -10.472 1.00 96.38 73 SER A CA 1
ATOM 577 C C . SER A 1 73 ? -6.207 3.603 -10.213 1.00 96.38 73 SER A C 1
ATOM 579 O O . SER A 1 73 ? -5.988 2.847 -11.157 1.00 96.38 73 SER A O 1
ATOM 581 N N . LEU A 1 74 ? -5.935 3.268 -8.952 1.00 97.19 74 LEU A N 1
ATOM 582 C CA . LEU A 1 74 ? -5.436 1.947 -8.572 1.00 97.19 74 LEU A CA 1
ATOM 583 C C . LEU A 1 74 ? -6.536 0.883 -8.646 1.00 97.19 74 LEU A C 1
ATOM 585 O O . LEU A 1 74 ? -6.270 -0.244 -9.054 1.00 97.19 74 LEU A O 1
ATOM 589 N N . CYS A 1 75 ? -7.772 1.228 -8.286 1.00 96.56 75 CYS A N 1
ATOM 590 C CA . CYS A 1 75 ? -8.914 0.342 -8.467 1.00 96.56 75 CYS A CA 1
ATOM 591 C C . CYS A 1 75 ? -9.177 0.059 -9.947 1.00 96.56 75 CYS A C 1
ATOM 593 O O . CYS A 1 75 ? -9.333 -1.105 -10.301 1.00 96.56 75 CYS A O 1
ATOM 595 N N . ASP A 1 76 ? -9.136 1.078 -10.807 1.00 95.56 76 ASP A N 1
ATOM 596 C CA . ASP A 1 76 ? -9.270 0.914 -12.257 1.00 95.56 76 ASP A CA 1
ATOM 597 C C . ASP A 1 76 ? -8.168 0.003 -12.819 1.00 95.56 76 ASP A C 1
ATOM 599 O O . ASP A 1 76 ? -8.446 -0.885 -13.622 1.00 95.56 76 ASP A O 1
ATOM 603 N N . PHE A 1 77 ? -6.924 0.171 -12.354 1.00 95.69 77 PHE A N 1
ATOM 604 C CA . PHE A 1 77 ? -5.789 -0.661 -12.766 1.00 95.69 77 PHE A CA 1
ATOM 605 C C . PHE A 1 77 ? -5.994 -2.157 -12.467 1.00 95.69 77 PHE A C 1
ATOM 607 O O . PHE A 1 77 ? -5.599 -3.000 -13.269 1.00 95.69 77 PHE A O 1
ATOM 614 N N . TYR A 1 78 ? -6.636 -2.491 -11.345 1.00 96.19 78 TYR A N 1
ATOM 615 C CA . TYR A 1 78 ? -6.929 -3.873 -10.943 1.00 96.19 78 TYR A CA 1
ATOM 616 C C . TYR A 1 78 ? -8.347 -4.351 -11.303 1.00 96.19 78 TYR A C 1
ATOM 618 O O . TYR A 1 78 ? -8.769 -5.398 -10.814 1.00 96.19 78 TYR A O 1
ATOM 626 N N . ASP A 1 79 ? -9.092 -3.603 -12.125 1.00 95.44 79 ASP A N 1
ATOM 627 C CA . ASP A 1 79 ? -10.498 -3.883 -12.473 1.00 95.44 79 ASP A CA 1
ATOM 628 C C . ASP A 1 79 ? -11.418 -4.037 -11.235 1.00 95.44 79 ASP A C 1
ATOM 630 O O . ASP A 1 79 ? -12.360 -4.835 -11.179 1.00 95.44 79 ASP A O 1
ATOM 634 N N . ILE A 1 80 ? -11.145 -3.255 -10.186 1.00 95.38 80 ILE A N 1
ATOM 635 C CA . ILE A 1 80 ? -11.952 -3.198 -8.966 1.00 95.38 80 ILE A CA 1
ATOM 636 C C . ILE A 1 80 ? -13.089 -2.200 -9.178 1.00 95.38 80 ILE A C 1
ATOM 638 O O . ILE A 1 80 ? -12.904 -0.986 -9.116 1.00 95.38 80 ILE A O 1
ATOM 642 N N . LYS A 1 81 ? -14.309 -2.713 -9.341 1.00 90.94 81 LYS A N 1
ATOM 643 C CA . LYS A 1 81 ? -15.507 -1.870 -9.448 1.00 90.94 81 LYS A CA 1
ATOM 644 C C . LYS A 1 81 ? -15.802 -1.141 -8.135 1.00 90.94 81 LYS A C 1
ATOM 646 O O . LYS A 1 81 ? -16.042 -1.782 -7.105 1.00 90.94 81 LYS A O 1
ATOM 651 N N . ILE A 1 82 ? -15.853 0.189 -8.202 1.00 85.94 82 ILE A N 1
ATOM 652 C CA . ILE A 1 82 ? -16.306 1.059 -7.112 1.00 85.94 82 ILE A CA 1
ATOM 653 C C . ILE A 1 82 ? -17.750 1.485 -7.394 1.00 85.94 82 ILE A C 1
ATOM 655 O O . ILE A 1 82 ? -18.014 2.407 -8.163 1.00 85.94 82 ILE A O 1
ATOM 659 N N . GLU A 1 83 ? -18.708 0.805 -6.771 1.00 82.19 83 GLU A N 1
ATOM 660 C CA . GLU A 1 83 ? -20.109 1.227 -6.807 1.00 82.19 83 GLU A CA 1
ATOM 661 C C . GLU A 1 83 ? -20.339 2.345 -5.782 1.00 82.19 83 GLU A C 1
ATOM 663 O O . GLU A 1 83 ? -19.937 2.218 -4.627 1.00 82.19 83 GLU A O 1
ATOM 668 N N . ASN A 1 84 ? -21.017 3.428 -6.178 1.00 77.81 84 ASN A N 1
ATOM 669 C CA . ASN A 1 84 ? -21.254 4.605 -5.326 1.00 77.81 84 ASN A CA 1
ATOM 670 C C . ASN A 1 84 ? -19.962 5.272 -4.810 1.00 77.81 84 ASN A C 1
ATOM 672 O O . ASN A 1 84 ? -19.858 5.587 -3.621 1.00 77.81 84 ASN A O 1
ATOM 676 N N . ALA A 1 85 ? -18.996 5.494 -5.710 1.00 71.12 85 ALA A N 1
ATOM 677 C CA . ALA A 1 85 ? -17.763 6.229 -5.422 1.00 71.12 85 ALA A CA 1
ATOM 678 C C . ALA A 1 85 ? -18.027 7.552 -4.671 1.00 71.12 85 ALA A C 1
ATOM 680 O O . ALA A 1 85 ? -19.069 8.187 -4.864 1.00 71.12 85 ALA A O 1
ATOM 681 N N . HIS A 1 86 ? -17.076 7.967 -3.825 1.00 72.50 86 HIS A N 1
ATOM 682 C CA . HIS A 1 86 ? -17.165 9.142 -2.937 1.00 72.50 86 HIS A CA 1
ATOM 683 C C . HIS A 1 86 ? -18.089 8.974 -1.721 1.00 72.50 86 HIS A C 1
ATOM 685 O O . HIS A 1 86 ? -18.422 9.943 -1.031 1.00 72.50 86 HIS A O 1
ATOM 691 N N . ARG A 1 87 ? -18.513 7.742 -1.427 1.00 85.25 87 ARG A N 1
ATOM 692 C CA . ARG A 1 87 ? -19.097 7.375 -0.135 1.00 85.25 87 ARG A CA 1
ATOM 693 C C . ARG A 1 87 ? -18.017 6.688 0.688 1.00 85.25 87 ARG A C 1
ATOM 695 O O . ARG A 1 87 ? -17.515 5.655 0.268 1.00 85.25 87 ARG A O 1
ATOM 702 N N . ALA A 1 88 ? -17.767 7.183 1.901 1.00 86.25 88 ALA A N 1
ATOM 703 C CA . ALA A 1 88 ? -16.725 6.654 2.789 1.00 86.25 88 ALA A CA 1
ATOM 704 C C . ALA A 1 88 ? -16.757 5.119 2.943 1.00 86.25 88 ALA A C 1
ATOM 706 O O . ALA A 1 88 ? -15.719 4.473 2.896 1.00 86.25 88 ALA A O 1
ATOM 707 N N . GLY A 1 89 ? -17.947 4.513 3.053 1.00 90.56 89 GLY A N 1
ATOM 708 C CA . GLY A 1 89 ? -18.078 3.053 3.132 1.00 90.56 89 GLY A CA 1
ATOM 709 C C . GLY A 1 89 ? -17.704 2.313 1.838 1.00 90.56 89 GLY A C 1
ATOM 710 O O . GLY A 1 89 ? -17.108 1.240 1.900 1.00 90.56 89 GLY A O 1
ATOM 711 N N . ALA A 1 90 ? -18.019 2.884 0.671 1.00 91.38 90 ALA A N 1
ATOM 712 C CA . ALA A 1 90 ? -17.622 2.317 -0.617 1.00 91.38 90 ALA A CA 1
ATOM 713 C C . ALA A 1 90 ? -16.104 2.437 -0.822 1.00 91.38 90 ALA A C 1
ATOM 715 O O . ALA A 1 90 ? -15.463 1.466 -1.222 1.00 91.38 90 ALA A O 1
ATOM 716 N N . ASP A 1 91 ? -15.529 3.586 -0.463 1.00 92.56 91 ASP A N 1
ATOM 717 C CA . ASP A 1 91 ? -14.089 3.836 -0.551 1.00 92.56 91 ASP A CA 1
ATOM 718 C C . ASP A 1 91 ? -13.304 2.934 0.422 1.00 92.56 91 ASP A C 1
ATOM 720 O O . ASP A 1 91 ? -12.275 2.370 0.046 1.00 92.56 91 ASP A O 1
ATOM 724 N N . ALA A 1 92 ? -13.817 2.698 1.636 1.00 94.06 92 ALA A N 1
ATOM 725 C CA . ALA A 1 92 ? -13.232 1.756 2.595 1.00 94.06 92 ALA A CA 1
ATOM 726 C C . ALA A 1 92 ? -13.246 0.310 2.067 1.00 94.06 92 ALA A C 1
ATOM 728 O O . ALA A 1 92 ? -12.237 -0.394 2.135 1.00 94.06 92 ALA A O 1
ATOM 729 N N . LEU A 1 93 ? -14.363 -0.127 1.471 1.00 95.25 93 LEU A N 1
ATOM 730 C CA . LEU A 1 93 ? -14.460 -1.454 0.859 1.00 95.25 93 LEU A CA 1
ATOM 731 C C . LEU A 1 93 ? -13.506 -1.601 -0.337 1.00 95.25 93 LEU A C 1
ATOM 733 O O . LEU A 1 93 ? -12.844 -2.631 -0.478 1.00 95.25 93 LEU A O 1
ATOM 737 N N . ALA A 1 94 ? -13.427 -0.582 -1.194 1.00 96.19 94 ALA A N 1
ATOM 738 C CA . ALA A 1 94 ? -12.505 -0.548 -2.324 1.00 96.19 94 ALA A CA 1
ATOM 739 C C . ALA A 1 94 ? -11.042 -0.596 -1.858 1.00 96.19 94 ALA A C 1
ATOM 741 O O . ALA A 1 94 ? -10.260 -1.376 -2.396 1.00 96.19 94 ALA A O 1
ATOM 742 N N . THR A 1 95 ? -10.699 0.152 -0.806 1.00 97.00 95 THR A N 1
ATOM 743 C CA . THR A 1 95 ? -9.366 0.148 -0.181 1.00 97.00 95 THR A CA 1
ATOM 744 C C . THR A 1 95 ? -8.996 -1.242 0.333 1.00 97.00 95 THR A C 1
ATOM 746 O O . THR A 1 95 ? -7.901 -1.726 0.056 1.00 97.00 95 THR A O 1
ATOM 749 N N . GLY A 1 96 ? -9.921 -1.937 1.005 1.00 97.12 96 GLY A N 1
ATOM 750 C CA . GLY A 1 96 ? -9.702 -3.313 1.458 1.00 97.12 96 GLY A CA 1
ATOM 751 C C . GLY A 1 96 ? -9.457 -4.291 0.303 1.00 97.12 96 GLY A C 1
ATOM 752 O O . GLY A 1 96 ? -8.535 -5.101 0.367 1.00 97.12 96 GLY A O 1
ATOM 753 N N . LYS A 1 97 ? -10.226 -4.188 -0.789 1.00 97.38 97 LYS A N 1
ATOM 754 C CA . LYS A 1 97 ? -10.002 -5.000 -2.000 1.00 97.38 97 LYS A CA 1
ATOM 755 C C . LYS A 1 97 ? -8.647 -4.697 -2.639 1.00 97.38 97 LYS A C 1
ATOM 757 O O . LYS A 1 97 ? -7.904 -5.623 -2.948 1.00 97.38 97 LYS A O 1
ATOM 762 N N . LEU A 1 98 ? -8.316 -3.417 -2.802 1.00 98.12 98 LEU A N 1
ATOM 763 C CA . LEU A 1 98 ? -7.037 -2.971 -3.349 1.00 98.12 98 LEU A CA 1
ATOM 764 C C . LEU A 1 98 ? -5.864 -3.500 -2.517 1.00 98.12 98 LEU A C 1
ATOM 766 O O . LEU A 1 98 ? -4.881 -3.983 -3.073 1.00 98.12 98 LEU A O 1
ATOM 770 N N . PHE A 1 99 ? -5.976 -3.471 -1.190 1.00 98.31 99 PHE A N 1
ATOM 771 C CA . PHE A 1 99 ? -4.943 -3.980 -0.295 1.00 98.31 99 PHE A CA 1
ATOM 772 C C . PHE A 1 99 ? -4.616 -5.456 -0.535 1.00 98.31 99 PHE A C 1
ATOM 774 O O . PHE A 1 99 ? -3.446 -5.823 -0.488 1.00 98.31 99 PHE A O 1
ATOM 781 N N . LEU A 1 100 ? -5.606 -6.293 -0.864 1.00 97.69 100 LEU A N 1
ATOM 782 C CA . LEU A 1 100 ? -5.364 -7.701 -1.197 1.00 97.69 100 LEU A CA 1
ATOM 783 C C . LEU A 1 100 ? -4.507 -7.854 -2.461 1.00 97.69 100 LEU A C 1
ATOM 785 O O . LEU A 1 100 ? -3.554 -8.634 -2.457 1.00 97.69 100 LEU A O 1
ATOM 789 N N . TYR A 1 101 ? -4.793 -7.077 -3.510 1.00 98.00 101 TYR A N 1
ATOM 790 C CA . TYR A 1 101 ? -3.971 -7.056 -4.726 1.00 98.00 101 TYR A CA 1
ATOM 791 C C . TYR A 1 101 ? -2.555 -6.558 -4.442 1.00 98.00 101 TYR A C 1
ATOM 793 O O . TYR A 1 101 ? -1.584 -7.163 -4.891 1.00 98.00 101 TYR A O 1
ATOM 801 N N . LEU A 1 102 ? -2.422 -5.498 -3.642 1.00 98.19 102 LEU A N 1
ATOM 802 C CA . LEU A 1 102 ? -1.116 -4.970 -3.257 1.00 98.19 102 LEU A CA 1
ATOM 803 C C . LEU A 1 102 ? -0.322 -5.980 -2.424 1.00 98.19 102 LEU A C 1
ATOM 805 O O . LEU A 1 102 ? 0.858 -6.169 -2.687 1.00 98.19 102 LEU A O 1
ATOM 809 N N . ILE A 1 103 ? -0.939 -6.688 -1.473 1.00 97.81 103 ILE A N 1
ATOM 810 C CA . ILE A 1 103 ? -0.270 -7.779 -0.750 1.00 97.81 103 ILE A CA 1
ATOM 811 C C . ILE A 1 103 ? 0.215 -8.844 -1.735 1.00 97.81 103 ILE A C 1
ATOM 813 O O . ILE A 1 103 ? 1.350 -9.300 -1.614 1.00 97.81 103 ILE A O 1
ATOM 817 N N . GLN A 1 104 ? -0.601 -9.221 -2.720 1.00 97.62 104 GLN A N 1
ATOM 818 C CA . GLN A 1 104 ? -0.202 -10.199 -3.728 1.00 97.62 104 GLN A CA 1
ATOM 819 C C . GLN A 1 104 ? 1.007 -9.716 -4.553 1.00 97.62 104 GLN A C 1
ATOM 821 O O . GLN A 1 104 ? 1.917 -10.503 -4.805 1.00 97.62 104 GLN A O 1
ATOM 826 N N . GLU A 1 105 ? 1.079 -8.426 -4.893 1.00 96.94 105 GLU A N 1
ATOM 827 C CA . GLU A 1 105 ? 2.265 -7.825 -5.524 1.00 96.94 105 GLU A CA 1
ATOM 828 C C . GLU A 1 105 ? 3.519 -7.873 -4.658 1.00 96.94 105 GLU A C 1
ATOM 830 O O . GLU A 1 105 ? 4.620 -8.046 -5.180 1.00 96.94 105 GLU A O 1
ATOM 835 N N . VAL A 1 106 ? 3.383 -7.693 -3.341 1.00 97.19 106 VAL A N 1
ATOM 836 C CA . VAL A 1 106 ? 4.513 -7.824 -2.411 1.00 97.19 106 VAL A CA 1
ATOM 837 C C . VAL A 1 106 ? 4.944 -9.286 -2.320 1.00 97.19 106 VAL A C 1
ATOM 839 O O . VAL A 1 106 ? 6.136 -9.591 -2.375 1.00 97.19 106 VAL A O 1
ATOM 842 N N . LEU A 1 107 ? 3.978 -10.200 -2.208 1.00 97.62 107 LEU A N 1
ATOM 843 C CA . LEU A 1 107 ? 4.212 -11.639 -2.110 1.00 97.62 107 LEU A CA 1
ATOM 844 C C . LEU A 1 107 ? 4.860 -12.212 -3.370 1.00 97.62 107 LEU A C 1
ATOM 846 O O . LEU A 1 107 ? 5.536 -13.229 -3.266 1.00 97.62 107 LEU A O 1
ATOM 850 N N . SER A 1 108 ? 4.709 -11.575 -4.530 1.00 96.62 108 SER A N 1
ATOM 851 C CA . SER A 1 108 ? 5.338 -12.023 -5.774 1.00 96.62 108 SER A CA 1
ATOM 852 C C . SER A 1 108 ? 6.796 -11.629 -5.934 1.00 96.62 108 SER A C 1
ATOM 854 O O . SER A 1 108 ? 7.394 -11.905 -6.974 1.00 96.62 108 SER A O 1
ATOM 856 N N . ARG A 1 109 ? 7.379 -10.930 -4.958 1.00 96.00 109 ARG A N 1
ATOM 857 C CA . ARG A 1 109 ? 8.771 -10.492 -5.042 1.00 96.00 109 ARG A CA 1
ATOM 858 C C . ARG A 1 109 ? 9.715 -11.505 -4.399 1.00 96.00 109 ARG A C 1
ATOM 860 O O . ARG A 1 109 ? 9.341 -12.152 -3.419 1.00 96.00 109 ARG A O 1
ATOM 867 N N . PRO A 1 110 ? 10.964 -11.598 -4.890 1.00 96.81 110 PRO A N 1
ATOM 868 C CA . PRO A 1 110 ? 11.969 -12.453 -4.278 1.00 96.81 110 PRO A CA 1
ATOM 869 C C . PRO A 1 110 ? 12.170 -12.127 -2.796 1.00 96.81 110 PRO A C 1
ATOM 871 O O . PRO A 1 110 ? 12.209 -10.958 -2.398 1.00 96.81 110 PRO A O 1
ATOM 874 N N . LEU A 1 111 ? 12.377 -13.163 -1.984 1.00 97.25 111 LEU A N 1
ATOM 875 C CA . LEU A 1 111 ? 12.591 -13.049 -0.540 1.00 97.25 111 LEU A CA 1
ATOM 876 C C . LEU A 1 111 ? 13.735 -12.084 -0.211 1.00 97.25 111 LEU A C 1
ATOM 878 O O . LEU A 1 111 ? 13.627 -11.292 0.722 1.00 97.25 111 LEU A O 1
ATOM 882 N N . THR A 1 112 ? 14.804 -12.102 -1.006 1.00 97.12 112 THR A N 1
ATOM 883 C CA . THR A 1 112 ? 15.964 -11.220 -0.824 1.00 97.12 112 THR A CA 1
ATOM 884 C C . THR A 1 112 ? 15.598 -9.739 -0.927 1.00 97.12 112 THR A C 1
ATOM 886 O O . THR A 1 112 ? 16.159 -8.923 -0.195 1.00 97.12 112 THR A O 1
ATOM 889 N N . LEU A 1 113 ? 14.636 -9.372 -1.782 1.00 96.50 113 LEU A N 1
ATOM 890 C CA . LEU A 1 113 ? 14.138 -8.001 -1.875 1.00 96.50 113 LEU A CA 1
ATOM 891 C C . LEU A 1 113 ? 13.340 -7.631 -0.623 1.00 96.50 113 LEU A C 1
ATOM 893 O O . LEU A 1 113 ? 13.603 -6.592 -0.022 1.00 96.50 113 LEU A O 1
ATOM 897 N N . ILE A 1 114 ? 12.414 -8.491 -0.195 1.00 97.06 114 ILE A N 1
ATOM 898 C CA . ILE A 1 114 ? 11.590 -8.232 0.994 1.00 97.06 114 ILE A CA 1
ATOM 899 C C . ILE A 1 114 ? 12.454 -8.140 2.258 1.00 97.06 114 ILE A C 1
ATOM 901 O O . ILE A 1 114 ? 12.240 -7.250 3.075 1.00 97.06 114 ILE A O 1
ATOM 905 N N . GLN A 1 115 ? 13.486 -8.978 2.393 1.00 96.44 115 GLN A N 1
ATOM 906 C CA . GLN A 1 115 ? 14.462 -8.884 3.484 1.00 96.44 115 GLN A CA 1
ATOM 907 C C . GLN A 1 115 ? 15.231 -7.561 3.464 1.00 96.44 115 GLN A C 1
ATOM 909 O O . GLN A 1 115 ? 15.486 -6.982 4.516 1.00 96.44 115 GLN A O 1
ATOM 914 N N . ARG A 1 116 ? 15.615 -7.053 2.287 1.00 96.06 116 ARG A N 1
ATOM 915 C CA . ARG A 1 116 ? 16.260 -5.734 2.187 1.00 96.06 116 ARG A CA 1
ATOM 916 C C . ARG A 1 116 ? 15.317 -4.626 2.645 1.00 96.06 116 ARG A C 1
ATOM 918 O O . ARG A 1 116 ? 15.736 -3.778 3.422 1.00 96.06 116 ARG A O 1
ATOM 925 N N . ILE A 1 117 ? 14.060 -4.662 2.208 1.00 94.75 117 ILE A N 1
ATOM 926 C CA . ILE A 1 117 ? 13.031 -3.698 2.618 1.00 94.75 117 ILE A CA 1
ATOM 927 C C . ILE A 1 117 ? 12.817 -3.746 4.139 1.00 94.75 117 ILE A C 1
ATOM 929 O O . ILE A 1 117 ? 12.824 -2.709 4.795 1.00 94.75 117 ILE A O 1
ATOM 933 N N . GLU A 1 118 ? 12.690 -4.939 4.716 1.00 93.88 118 GLU A N 1
ATOM 934 C CA . GLU A 1 118 ? 12.509 -5.123 6.160 1.00 93.88 118 GLU A CA 1
ATOM 935 C C . GLU A 1 118 ? 13.696 -4.571 6.967 1.00 93.88 118 GLU A C 1
ATOM 937 O O . GLU A 1 118 ? 13.492 -3.815 7.919 1.00 93.88 118 GLU A O 1
ATOM 942 N N . ASN A 1 119 ? 14.927 -4.828 6.511 1.00 92.94 119 ASN A N 1
ATOM 943 C CA . ASN A 1 119 ? 16.138 -4.279 7.121 1.00 92.94 119 ASN A CA 1
ATOM 944 C C . ASN A 1 119 ? 16.203 -2.747 7.039 1.00 92.94 119 ASN A C 1
ATOM 946 O O . ASN A 1 119 ? 16.604 -2.105 8.011 1.00 92.94 119 ASN A O 1
ATOM 950 N N . LEU A 1 120 ? 15.793 -2.146 5.914 1.00 91.69 120 LEU A N 1
ATOM 951 C CA . LEU A 1 120 ? 15.737 -0.685 5.769 1.00 91.69 120 LEU A CA 1
ATOM 952 C C . LEU A 1 120 ? 14.793 -0.054 6.798 1.00 91.69 120 LEU A C 1
ATOM 954 O O . LEU A 1 120 ? 15.075 1.031 7.303 1.00 91.69 120 LEU A O 1
ATOM 958 N N . PHE A 1 121 ? 13.714 -0.752 7.153 1.00 87.81 121 PHE A N 1
ATOM 959 C CA . PHE A 1 121 ? 12.732 -0.269 8.117 1.00 87.81 121 PHE A CA 1
ATOM 960 C C . PHE A 1 121 ? 13.013 -0.659 9.572 1.00 87.81 121 PHE A C 1
ATOM 962 O O . PHE A 1 121 ? 12.222 -0.326 10.455 1.00 87.81 121 PHE A O 1
ATOM 969 N N . SER A 1 122 ? 14.138 -1.320 9.856 1.00 79.75 122 SER A N 1
ATOM 970 C CA . SER A 1 122 ? 14.501 -1.773 11.208 1.00 79.75 122 SER A CA 1
ATOM 971 C C . SER A 1 122 ? 14.533 -0.646 12.251 1.00 79.75 122 SER A C 1
ATOM 973 O O . SER A 1 122 ? 14.162 -0.877 13.401 1.00 79.75 122 SER A O 1
ATOM 975 N N . ASN A 1 123 ? 14.893 0.574 11.835 1.00 82.19 123 ASN A N 1
ATOM 976 C CA . ASN A 1 123 ? 15.023 1.754 12.698 1.00 82.19 123 ASN A CA 1
ATOM 977 C C . ASN A 1 123 ? 13.980 2.852 12.416 1.00 82.19 123 ASN A C 1
ATOM 979 O O . ASN A 1 123 ? 14.133 3.978 12.886 1.00 82.19 123 ASN A O 1
ATOM 983 N N . SER A 1 124 ? 12.931 2.559 11.644 1.00 82.00 124 SER A N 1
ATOM 984 C CA . SER A 1 124 ? 11.910 3.543 11.265 1.00 82.00 124 SER A CA 1
ATOM 985 C C . SER A 1 124 ? 10.501 3.041 11.555 1.00 82.00 124 SER A C 1
ATOM 987 O O . SER A 1 124 ? 10.181 1.880 11.297 1.00 82.00 124 SER A O 1
ATOM 989 N N . SER A 1 125 ? 9.632 3.934 12.029 1.00 79.50 125 SER A N 1
ATOM 990 C CA . SER A 1 125 ? 8.204 3.646 12.164 1.00 79.50 125 SER A CA 1
ATOM 991 C C . SER A 1 125 ? 7.520 3.825 10.810 1.00 79.50 125 SER A C 1
ATOM 993 O O . SER A 1 125 ? 7.237 4.948 10.398 1.00 79.50 125 SER A O 1
ATOM 995 N N . VAL A 1 126 ? 7.302 2.721 10.097 1.00 88.06 126 VAL A N 1
ATOM 996 C CA . VAL A 1 126 ? 6.571 2.693 8.823 1.00 88.06 126 VAL A CA 1
ATOM 997 C C . VAL A 1 126 ? 5.401 1.734 8.974 1.00 88.06 126 VAL A C 1
ATOM 999 O O . VAL A 1 126 ? 5.590 0.618 9.456 1.00 88.06 126 VAL A O 1
ATOM 1002 N N . TYR A 1 127 ? 4.210 2.151 8.537 1.00 92.62 127 TYR A N 1
ATOM 1003 C CA . TYR A 1 127 ? 2.964 1.392 8.700 1.00 92.62 127 TYR A CA 1
ATOM 1004 C C . TYR A 1 127 ? 3.088 -0.061 8.219 1.00 92.62 127 TYR A C 1
ATOM 1006 O O . TYR A 1 127 ? 2.831 -1.007 8.955 1.00 92.62 127 TYR A O 1
ATOM 1014 N N . ASN A 1 128 ? 3.651 -0.270 7.031 1.00 95.12 128 ASN A N 1
ATOM 1015 C CA . ASN A 1 128 ? 3.728 -1.601 6.425 1.00 95.12 128 ASN A CA 1
ATOM 1016 C C . ASN A 1 128 ? 4.853 -2.507 6.964 1.00 95.12 128 ASN A C 1
ATOM 1018 O O . ASN A 1 128 ? 5.056 -3.599 6.436 1.00 95.12 128 ASN A O 1
ATOM 1022 N N . ARG A 1 129 ? 5.599 -2.106 8.004 1.00 93.19 129 ARG A N 1
ATOM 1023 C CA . ARG A 1 129 ? 6.741 -2.883 8.520 1.00 93.19 129 ARG A CA 1
ATOM 1024 C C . ARG A 1 129 ? 6.348 -4.306 8.920 1.00 93.19 129 ARG A C 1
ATOM 1026 O O . ARG A 1 129 ? 7.017 -5.259 8.527 1.00 93.19 129 ARG A O 1
ATOM 1033 N N . GLU A 1 130 ? 5.257 -4.450 9.671 1.00 93.44 130 GLU A N 1
ATOM 1034 C CA . GLU A 1 130 ? 4.818 -5.757 10.167 1.00 93.44 130 GLU A CA 1
ATOM 1035 C C . GLU A 1 130 ? 4.452 -6.715 9.022 1.00 93.44 130 GLU A C 1
ATOM 1037 O O . GLU A 1 130 ? 4.742 -7.910 9.101 1.00 93.44 130 GLU A O 1
ATOM 1042 N N . LEU A 1 131 ? 3.899 -6.188 7.921 1.00 95.75 131 LEU A N 1
ATOM 1043 C CA . LEU A 1 131 ? 3.622 -6.971 6.717 1.00 95.75 131 LEU A CA 1
ATOM 1044 C C . LEU A 1 131 ? 4.909 -7.603 6.175 1.00 95.75 131 LEU A C 1
ATOM 1046 O O . LEU A 1 131 ? 4.953 -8.817 5.986 1.00 95.75 131 LEU A O 1
ATOM 1050 N N . PHE A 1 132 ? 5.976 -6.821 5.982 1.00 96.00 132 PHE A N 1
ATOM 1051 C CA . PHE A 1 132 ? 7.245 -7.347 5.464 1.00 96.00 132 PHE A CA 1
ATOM 1052 C C . PHE A 1 132 ? 7.863 -8.385 6.402 1.00 96.00 132 PHE A C 1
ATOM 1054 O O . PHE A 1 132 ? 8.264 -9.457 5.947 1.00 96.00 132 PHE A O 1
ATOM 1061 N N . THR A 1 133 ? 7.867 -8.127 7.713 1.00 95.12 133 THR A N 1
ATOM 1062 C CA . THR A 1 133 ? 8.336 -9.098 8.713 1.00 95.12 133 THR A CA 1
ATOM 1063 C C . THR A 1 133 ? 7.541 -10.407 8.641 1.00 95.12 133 THR A C 1
ATOM 1065 O O . THR A 1 133 ? 8.122 -11.495 8.695 1.00 95.12 133 THR A O 1
ATOM 1068 N N . ASN A 1 134 ? 6.217 -10.334 8.489 1.00 96.00 134 ASN A N 1
ATOM 1069 C CA . ASN A 1 134 ? 5.358 -11.513 8.385 1.00 96.00 134 ASN A CA 1
ATOM 1070 C C . ASN A 1 134 ? 5.572 -12.279 7.074 1.00 96.00 134 ASN A C 1
ATOM 1072 O O . ASN A 1 134 ? 5.580 -13.511 7.095 1.00 96.00 134 ASN A O 1
ATOM 1076 N N . ILE A 1 135 ? 5.829 -11.582 5.964 1.00 97.00 135 ILE A N 1
ATOM 1077 C CA . ILE A 1 135 ? 6.187 -12.206 4.684 1.00 97.00 135 ILE A CA 1
ATOM 1078 C C . ILE A 1 135 ? 7.522 -12.944 4.804 1.00 97.00 135 ILE A C 1
ATOM 1080 O O . ILE A 1 135 ? 7.582 -14.116 4.448 1.00 97.00 135 ILE A O 1
ATOM 1084 N N . VAL A 1 136 ? 8.564 -12.335 5.385 1.00 97.00 136 VAL A N 1
ATOM 1085 C CA . VAL A 1 136 ? 9.860 -13.009 5.609 1.00 97.00 136 VAL A CA 1
ATOM 1086 C C . VAL A 1 136 ? 9.678 -14.291 6.426 1.00 97.00 136 VAL A C 1
ATOM 1088 O O . VAL A 1 136 ? 10.164 -15.352 6.03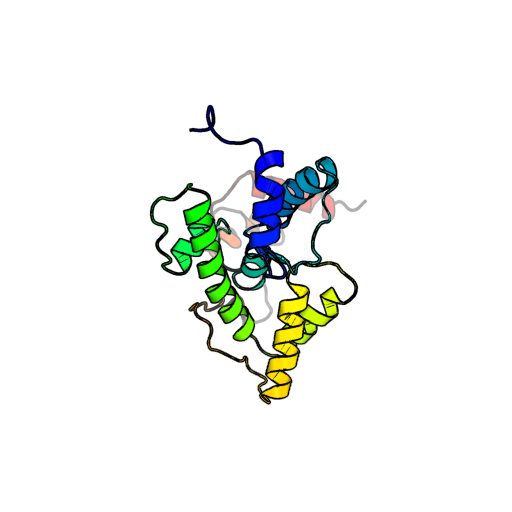1 1.00 97.00 136 VAL A O 1
ATOM 1091 N N . LYS A 1 137 ? 8.928 -14.227 7.535 1.00 97.25 137 LYS A N 1
ATOM 1092 C CA . LYS A 1 137 ? 8.621 -15.405 8.366 1.00 97.25 137 LYS A CA 1
ATOM 1093 C C . LYS A 1 137 ? 7.869 -16.481 7.579 1.00 97.25 137 LYS A C 1
ATOM 1095 O O . LYS A 1 137 ? 8.174 -17.665 7.722 1.00 97.25 137 LYS A O 1
ATOM 1100 N N . ALA A 1 138 ? 6.888 -16.088 6.767 1.00 97.56 138 ALA A N 1
ATOM 1101 C CA . ALA A 1 138 ? 6.117 -17.010 5.942 1.00 97.56 138 ALA A CA 1
ATOM 1102 C C . ALA A 1 138 ? 6.988 -17.683 4.871 1.00 97.56 138 ALA A C 1
ATOM 1104 O O . ALA A 1 138 ? 6.930 -18.903 4.743 1.00 97.56 138 ALA A O 1
ATOM 1105 N N . SER A 1 139 ? 7.841 -16.930 4.176 1.00 96.94 139 SER A N 1
ATOM 1106 C CA . SER A 1 139 ? 8.757 -17.451 3.155 1.00 96.94 139 SER A CA 1
ATOM 1107 C C . SER A 1 139 ? 9.769 -18.441 3.720 1.00 96.94 139 SER A C 1
ATOM 1109 O O . SER A 1 139 ? 9.984 -19.493 3.121 1.00 96.94 139 SER A O 1
ATOM 1111 N N . ILE A 1 140 ? 10.332 -18.162 4.902 1.00 96.31 140 ILE A N 1
ATOM 1112 C CA . ILE A 1 140 ? 11.233 -19.095 5.598 1.00 96.31 140 ILE A CA 1
ATOM 1113 C C . ILE A 1 140 ? 10.481 -20.373 5.982 1.00 96.31 140 ILE A C 1
ATOM 1115 O O . ILE A 1 140 ? 10.955 -21.474 5.713 1.00 96.31 140 ILE A O 1
ATOM 1119 N N . ARG A 1 141 ? 9.285 -20.241 6.571 1.00 97.44 141 ARG A N 1
ATOM 1120 C CA . ARG A 1 141 ? 8.452 -21.386 6.972 1.00 97.44 141 ARG A CA 1
ATOM 1121 C C . ARG A 1 141 ? 8.065 -22.273 5.784 1.00 97.44 141 ARG A C 1
ATOM 1123 O O . ARG A 1 141 ? 7.970 -23.483 5.945 1.00 97.44 141 ARG A O 1
ATOM 1130 N N . LEU A 1 142 ? 7.825 -21.672 4.620 1.00 97.00 142 LEU A N 1
ATOM 1131 C CA . LEU A 1 142 ? 7.432 -22.358 3.386 1.00 97.00 142 LEU A CA 1
ATOM 1132 C C . LEU A 1 142 ? 8.626 -22.731 2.489 1.00 97.00 142 LEU A C 1
ATOM 1134 O O . LEU A 1 142 ? 8.417 -23.277 1.411 1.00 97.00 142 LEU A O 1
ATOM 1138 N N . ASN A 1 143 ? 9.863 -22.442 2.911 1.00 96.31 143 ASN A N 1
ATOM 1139 C CA . ASN A 1 143 ? 11.095 -22.686 2.155 1.00 96.31 143 ASN A CA 1
ATOM 1140 C C . ASN A 1 143 ? 11.039 -22.178 0.697 1.00 96.31 143 ASN A C 1
ATOM 1142 O O . ASN A 1 143 ? 11.378 -22.898 -0.241 1.00 96.31 143 ASN A O 1
ATOM 1146 N N . THR A 1 144 ? 10.558 -20.947 0.504 1.00 95.62 144 THR A N 1
ATOM 1147 C CA . THR A 1 144 ? 10.345 -20.334 -0.819 1.00 95.62 144 THR A CA 1
ATOM 1148 C C . THR A 1 144 ? 11.153 -19.043 -0.961 1.00 95.62 144 THR A C 1
ATOM 1150 O O . THR A 1 144 ? 11.141 -18.208 -0.055 1.00 95.62 144 THR A O 1
ATOM 1153 N N . ILE A 1 145 ? 11.842 -18.864 -2.098 1.00 94.94 145 ILE A N 1
ATOM 1154 C CA . ILE A 1 145 ? 12.749 -17.722 -2.334 1.00 94.94 145 ILE A CA 1
ATOM 1155 C C . ILE A 1 145 ? 12.311 -16.778 -3.462 1.00 94.94 145 ILE A C 1
ATOM 1157 O O . ILE A 1 145 ? 12.621 -15.592 -3.384 1.00 94.94 145 ILE A O 1
ATOM 1161 N N . ASP A 1 146 ? 11.545 -17.251 -4.445 1.00 94.00 146 ASP A N 1
ATOM 1162 C CA . ASP A 1 146 ? 11.180 -16.487 -5.654 1.00 94.00 146 ASP A CA 1
ATOM 1163 C C . ASP A 1 146 ? 9.785 -15.841 -5.572 1.00 94.00 146 ASP A C 1
ATOM 1165 O O . ASP A 1 146 ? 9.150 -15.553 -6.583 1.00 94.00 146 ASP A O 1
ATOM 1169 N N . GLY A 1 147 ? 9.307 -15.605 -4.349 1.00 94.19 147 GLY A N 1
ATOM 1170 C CA . GLY A 1 147 ? 7.957 -15.118 -4.073 1.00 94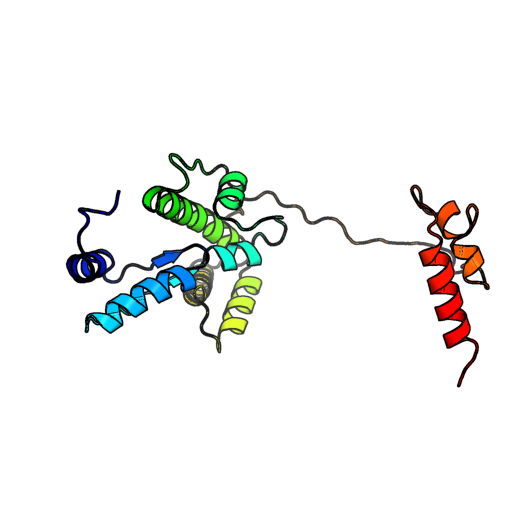.19 147 GLY A CA 1
ATOM 1171 C C . GLY A 1 147 ? 6.989 -16.240 -3.692 1.00 94.19 147 GLY A C 1
ATOM 1172 O O . GLY A 1 147 ? 7.142 -17.394 -4.077 1.00 94.19 147 GLY A O 1
ATOM 1173 N N . LEU A 1 148 ? 5.995 -15.896 -2.878 1.00 95.62 148 LEU A N 1
ATOM 1174 C CA . LEU A 1 148 ? 4.977 -16.805 -2.348 1.00 95.62 148 LEU A CA 1
ATOM 1175 C C . LEU A 1 148 ? 3.767 -16.965 -3.278 1.00 95.62 148 LEU A C 1
ATOM 1177 O O . LEU A 1 148 ? 3.012 -17.925 -3.134 1.00 95.62 148 LEU A O 1
ATOM 1181 N N . MET A 1 149 ? 3.557 -16.022 -4.199 1.00 95.31 149 MET A N 1
ATOM 1182 C CA . MET A 1 149 ? 2.421 -15.990 -5.126 1.00 95.31 149 MET A CA 1
ATOM 1183 C C . MET A 1 149 ? 2.828 -15.323 -6.447 1.00 95.31 149 MET A C 1
ATOM 1185 O O . MET A 1 149 ? 3.740 -14.506 -6.444 1.00 95.31 149 MET A O 1
ATOM 1189 N N . PRO A 1 150 ? 2.169 -15.611 -7.580 1.00 94.69 150 PRO A N 1
ATOM 1190 C CA . PRO A 1 150 ? 2.395 -14.857 -8.812 1.00 94.69 150 PRO A CA 1
ATOM 1191 C C . PRO A 1 150 ? 1.881 -13.412 -8.690 1.00 94.69 150 PRO A C 1
ATOM 1193 O O . PRO A 1 150 ? 0.895 -13.156 -7.989 1.00 94.69 150 PRO A O 1
ATOM 1196 N N . SER A 1 151 ? 2.529 -12.483 -9.401 1.00 94.00 151 SER A N 1
ATOM 1197 C CA . SER A 1 151 ? 2.089 -11.082 -9.472 1.00 94.00 151 SER A CA 1
ATOM 1198 C C . SER A 1 151 ? 0.725 -10.992 -10.173 1.00 94.00 151 SER A C 1
ATOM 1200 O O . SER A 1 151 ? 0.524 -11.672 -11.184 1.00 94.00 151 SER A O 1
ATOM 1202 N N . PRO A 1 152 ? -0.225 -10.193 -9.654 1.00 93.00 152 PRO A N 1
ATOM 1203 C CA . PRO A 1 152 ? -1.487 -9.938 -10.338 1.00 93.00 152 PRO A CA 1
ATOM 1204 C C . PRO A 1 152 ? -1.347 -8.957 -11.512 1.00 93.00 152 PRO A C 1
ATOM 1206 O O . PRO A 1 152 ? -2.218 -8.946 -12.380 1.00 93.00 152 PRO A O 1
ATOM 1209 N N . SER A 1 153 ? -0.287 -8.142 -11.565 1.00 89.19 153 SER A N 1
ATOM 1210 C CA . SER A 1 153 ? -0.019 -7.243 -12.688 1.00 89.19 153 SER A CA 1
ATOM 1211 C C . SER A 1 153 ? 0.904 -7.874 -13.730 1.00 89.19 153 SER A C 1
ATOM 1213 O O . SER A 1 153 ? 1.823 -8.633 -13.431 1.00 89.19 153 SER A O 1
ATOM 1215 N N . ASN A 1 154 ? 0.669 -7.524 -14.994 1.00 83.19 154 ASN A N 1
ATOM 1216 C CA . ASN A 1 154 ? 1.542 -7.890 -16.103 1.00 83.19 154 ASN A CA 1
ATOM 1217 C C . ASN A 1 154 ? 2.370 -6.665 -16.513 1.00 83.19 154 ASN A C 1
ATOM 1219 O O . ASN A 1 154 ? 2.006 -5.950 -17.446 1.00 83.19 154 ASN A O 1
ATOM 1223 N N . TYR A 1 155 ? 3.442 -6.382 -15.769 1.00 84.44 155 TYR A N 1
ATOM 1224 C CA . TYR A 1 155 ? 4.373 -5.299 -16.087 1.00 84.44 155 TYR A CA 1
ATOM 1225 C C . TYR A 1 155 ? 5.699 -5.849 -16.605 1.00 84.44 155 TYR A C 1
ATOM 1227 O O . TYR A 1 155 ? 6.421 -6.538 -15.883 1.00 84.44 155 TYR A O 1
ATOM 1235 N N . ASN A 1 156 ? 6.034 -5.469 -17.836 1.00 79.94 156 ASN A N 1
ATOM 1236 C CA . ASN A 1 156 ? 7.354 -5.674 -18.411 1.00 79.94 156 ASN A CA 1
ATOM 1237 C C . ASN A 1 156 ? 8.094 -4.332 -18.389 1.00 79.94 156 ASN A C 1
ATOM 1239 O O . ASN A 1 156 ? 7.626 -3.391 -19.038 1.00 79.94 156 ASN A O 1
ATOM 1243 N N . PRO A 1 157 ? 9.208 -4.207 -17.645 1.00 77.06 157 PRO A N 1
ATOM 1244 C CA . PRO A 1 157 ? 9.983 -2.978 -17.649 1.00 77.06 157 PRO A CA 1
ATOM 1245 C C . PRO A 1 157 ? 10.498 -2.681 -19.063 1.00 77.06 157 PRO A C 1
ATOM 1247 O O . PRO A 1 157 ? 10.847 -3.618 -19.786 1.00 77.06 157 PRO A O 1
ATOM 1250 N N . PRO A 1 158 ? 10.545 -1.400 -19.469 1.00 78.31 158 PRO A N 1
ATOM 1251 C CA . PRO A 1 158 ? 11.129 -1.032 -20.748 1.00 78.31 158 PRO A CA 1
ATOM 1252 C C . PRO A 1 158 ? 12.607 -1.424 -20.774 1.00 78.31 158 PRO A C 1
ATOM 1254 O O . PRO A 1 158 ? 13.312 -1.306 -19.765 1.00 78.31 158 PRO A O 1
ATOM 1257 N N . ASP A 1 159 ? 13.067 -1.880 -21.936 1.00 79.44 159 ASP A N 1
ATOM 1258 C CA . ASP A 1 159 ? 14.483 -2.127 -22.160 1.00 79.44 159 ASP A CA 1
ATOM 1259 C C . ASP A 1 159 ? 15.196 -0.778 -22.308 1.00 79.44 159 ASP A C 1
ATOM 1261 O O . ASP A 1 159 ? 15.075 -0.094 -23.323 1.00 79.44 159 ASP A O 1
ATOM 1265 N N . ASN A 1 160 ? 15.869 -0.352 -21.239 1.00 78.50 160 ASN A N 1
ATOM 1266 C CA . ASN A 1 160 ? 16.647 0.886 -21.212 1.00 78.50 160 ASN A CA 1
ATOM 1267 C C . ASN A 1 160 ? 18.133 0.634 -21.525 1.00 78.50 160 ASN A C 1
ATOM 1269 O O . ASN A 1 160 ? 18.959 1.525 -21.314 1.00 78.50 160 ASN A O 1
ATOM 1273 N N . PHE A 1 161 ? 18.498 -0.571 -21.976 1.00 78.19 161 PHE A N 1
ATOM 1274 C CA . PHE A 1 161 ? 19.858 -0.881 -22.397 1.00 78.19 161 PHE A CA 1
ATOM 1275 C C . PHE A 1 161 ? 20.042 -0.508 -23.868 1.00 78.19 161 PHE A C 1
ATOM 1277 O O . PHE A 1 161 ? 19.513 -1.151 -24.769 1.00 78.19 161 PHE A O 1
ATOM 1284 N N . TYR A 1 162 ? 20.830 0.538 -24.108 1.00 75.19 162 TYR A N 1
ATOM 1285 C CA . TYR A 1 162 ? 21.276 0.907 -25.447 1.00 75.19 162 TYR A CA 1
ATOM 1286 C C . TYR A 1 162 ? 22.711 0.421 -25.628 1.00 75.19 162 TYR A C 1
ATOM 1288 O O . TYR A 1 162 ? 23.620 0.888 -24.942 1.00 75.19 162 TYR A O 1
ATOM 1296 N N . GLU A 1 163 ? 22.920 -0.523 -26.541 1.00 76.00 163 GLU A N 1
ATOM 1297 C CA . GLU A 1 163 ? 24.254 -0.980 -26.921 1.00 76.00 163 GLU A CA 1
ATOM 1298 C C . GLU A 1 163 ? 24.641 -0.341 -28.259 1.00 76.00 163 GLU A C 1
ATOM 1300 O O . GLU A 1 163 ? 23.932 -0.468 -29.256 1.00 76.00 163 GLU A O 1
ATOM 1305 N N . TYR A 1 164 ? 25.765 0.377 -28.277 1.00 74.44 164 TYR A N 1
ATOM 1306 C CA . TYR A 1 164 ? 26.330 0.969 -29.487 1.00 74.44 164 TYR A CA 1
ATOM 1307 C C . TYR A 1 164 ? 27.661 0.295 -29.810 1.00 74.44 164 TYR A C 1
ATOM 1309 O O . TYR A 1 164 ? 28.559 0.240 -28.970 1.00 74.44 164 TYR A O 1
ATOM 1317 N N . SER A 1 165 ? 27.806 -0.188 -31.045 1.00 72.69 165 SER A N 1
ATOM 1318 C CA . SER A 1 165 ? 29.064 -0.718 -31.572 1.00 72.69 165 SER A CA 1
ATOM 1319 C C . SER A 1 165 ? 29.534 0.154 -32.737 1.00 72.69 165 SER A C 1
ATOM 1321 O O . SER A 1 165 ? 28.987 0.113 -33.834 1.00 72.69 165 SER A O 1
ATOM 1323 N N . GLY A 1 166 ? 30.555 0.976 -32.486 1.00 72.31 166 GLY A N 1
ATOM 1324 C CA . GLY A 1 166 ? 31.156 1.873 -33.475 1.00 72.31 166 GLY A CA 1
ATOM 1325 C C . GLY A 1 166 ? 32.681 1.865 -33.400 1.00 72.31 166 GLY A C 1
ATOM 1326 O O . GLY A 1 166 ? 33.265 1.454 -32.400 1.00 72.31 166 GLY A O 1
ATOM 1327 N N . SER A 1 167 ? 33.343 2.328 -34.460 1.00 68.44 167 SER A N 1
ATOM 1328 C CA . SER A 1 167 ? 34.802 2.249 -34.654 1.00 68.44 167 SER A CA 1
ATOM 1329 C C . SER A 1 167 ? 35.639 3.226 -33.809 1.00 68.44 167 SER A C 1
ATOM 1331 O O . SER A 1 167 ? 36.829 3.377 -34.063 1.00 68.44 167 SER A O 1
ATOM 1333 N N . GLY A 1 168 ? 35.058 3.903 -32.814 1.00 62.78 168 GLY A N 1
ATOM 1334 C CA . GLY A 1 168 ? 35.760 4.870 -31.955 1.00 62.78 168 GLY A CA 1
ATOM 1335 C C . GLY A 1 168 ? 36.164 6.187 -32.637 1.00 62.78 168 GLY A C 1
ATOM 1336 O O . GLY A 1 168 ? 36.532 7.129 -31.944 1.00 62.78 168 GLY A O 1
ATOM 1337 N N . ASN A 1 169 ? 36.044 6.292 -33.964 1.00 63.44 169 ASN A N 1
ATOM 1338 C CA . ASN A 1 169 ? 36.169 7.553 -34.692 1.00 63.44 169 ASN A CA 1
ATOM 1339 C C . ASN A 1 169 ? 34.841 8.302 -34.613 1.00 63.44 169 ASN A C 1
ATOM 1341 O O . ASN A 1 169 ? 33.968 8.123 -35.462 1.00 63.44 169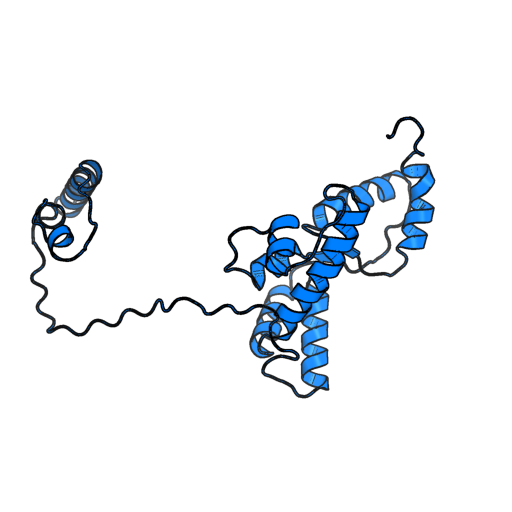 ASN A O 1
ATOM 1345 N N . ALA A 1 170 ? 34.673 9.103 -33.570 1.00 64.56 170 ALA A N 1
ATOM 1346 C CA . ALA A 1 170 ? 33.573 10.041 -33.516 1.00 64.56 170 ALA A CA 1
ATOM 1347 C C . ALA A 1 170 ? 34.005 11.349 -34.186 1.00 64.56 170 ALA A C 1
ATOM 1349 O O . ALA A 1 170 ? 34.847 12.073 -33.660 1.00 64.56 170 ALA A O 1
ATOM 1350 N N . ASP A 1 171 ? 33.448 11.612 -35.366 1.00 68.69 171 ASP A N 1
ATOM 1351 C CA . ASP A 1 171 ? 33.566 12.897 -36.055 1.00 68.69 171 ASP A CA 1
ATOM 1352 C C . ASP A 1 171 ? 32.611 13.889 -35.376 1.00 68.69 171 ASP A C 1
ATOM 1354 O O . ASP A 1 171 ? 31.493 14.142 -35.827 1.00 68.69 171 ASP A O 1
ATOM 1358 N N . PHE A 1 172 ? 32.992 14.313 -34.171 1.00 77.56 172 PHE A N 1
ATOM 1359 C CA . PHE A 1 172 ? 32.216 15.260 -33.387 1.00 77.56 172 PHE A CA 1
ATOM 1360 C C . PHE A 1 172 ? 32.515 16.684 -33.864 1.00 77.56 172 PHE A C 1
ATOM 1362 O O . PHE A 1 172 ? 33.689 17.048 -33.951 1.00 77.56 172 PHE A O 1
ATOM 1369 N N . PRO A 1 173 ? 31.486 17.512 -34.121 1.00 83.00 173 PRO A N 1
ATOM 1370 C CA . PRO A 1 173 ? 31.711 18.909 -34.456 1.00 83.00 173 PRO A CA 1
ATOM 1371 C C . PRO A 1 173 ? 32.471 19.641 -33.343 1.00 83.00 173 PRO A C 1
ATOM 1373 O O . PRO A 1 173 ? 32.107 19.529 -32.168 1.00 83.00 173 PRO A O 1
ATOM 1376 N N . GLU A 1 174 ? 33.500 20.406 -33.720 1.00 80.94 174 GLU A N 1
ATOM 1377 C CA . GLU A 1 174 ? 34.310 21.203 -32.787 1.00 80.94 174 GLU A CA 1
ATOM 1378 C C . GLU A 1 174 ? 33.537 22.405 -32.228 1.00 80.94 174 GLU A C 1
ATOM 1380 O O . GLU A 1 174 ? 33.733 22.783 -31.073 1.00 80.94 174 GLU A O 1
ATOM 1385 N N . ASN A 1 175 ? 32.642 22.997 -33.028 1.00 83.38 175 ASN A N 1
ATOM 1386 C CA . ASN A 1 175 ? 31.798 24.105 -32.600 1.00 83.38 175 ASN A CA 1
ATOM 1387 C C . ASN A 1 175 ? 30.437 23.577 -32.103 1.00 83.38 175 ASN A C 1
ATOM 1389 O O . ASN A 1 175 ? 29.772 22.819 -32.815 1.00 83.38 175 ASN A O 1
ATOM 1393 N N . PRO A 1 176 ? 29.970 23.991 -30.913 1.00 82.12 176 PRO A N 1
ATOM 1394 C CA . PRO A 1 176 ? 28.673 23.571 -30.392 1.00 82.12 176 PRO A CA 1
ATOM 1395 C C . PRO A 1 176 ? 27.492 23.941 -31.282 1.00 82.12 176 PRO A C 1
ATOM 1397 O O . PRO A 1 176 ? 26.477 23.253 -31.253 1.00 82.12 176 PRO A O 1
ATOM 1400 N N . GLU A 1 177 ? 27.588 25.003 -32.079 1.00 83.12 177 GLU A N 1
ATOM 1401 C CA . GLU A 1 177 ? 26.510 25.396 -32.986 1.00 83.12 177 GLU A CA 1
ATOM 1402 C C . GLU A 1 177 ? 26.229 24.323 -34.037 1.00 83.12 177 GLU A C 1
ATOM 1404 O O . GLU A 1 177 ? 25.063 24.034 -34.318 1.00 83.12 177 GLU A O 1
ATOM 1409 N N . ASP A 1 178 ? 27.281 23.674 -34.540 1.00 87.19 178 ASP A N 1
ATOM 1410 C CA . ASP A 1 178 ? 27.217 22.655 -35.590 1.00 87.19 178 ASP A CA 1
ATOM 1411 C C . ASP A 1 178 ? 26.464 21.392 -35.146 1.00 87.19 178 ASP A C 1
ATOM 1413 O O . ASP A 1 178 ? 26.019 20.592 -35.970 1.00 87.19 178 ASP A O 1
ATOM 1417 N N . TRP A 1 179 ? 26.243 21.222 -33.842 1.00 87.12 179 TRP A N 1
ATOM 1418 C CA . TRP A 1 179 ? 25.391 20.163 -33.314 1.00 87.12 179 TRP A CA 1
ATOM 1419 C C . TRP A 1 179 ? 23.899 20.433 -33.548 1.00 87.12 179 TRP A C 1
ATOM 1421 O O . TRP A 1 179 ? 23.152 19.497 -33.834 1.00 87.12 179 TRP A O 1
ATOM 1431 N N . PHE A 1 180 ? 23.468 21.696 -33.462 1.00 86.06 180 PHE A N 1
ATOM 1432 C CA . PHE A 1 180 ? 22.055 22.104 -33.393 1.00 86.06 180 PHE A CA 1
ATOM 1433 C C . PHE A 1 180 ? 21.558 22.847 -34.649 1.00 86.06 180 PHE A C 1
ATOM 1435 O O . PHE A 1 180 ? 20.440 23.374 -34.671 1.00 86.06 180 PHE A O 1
ATOM 1442 N N . LEU A 1 181 ? 22.371 22.934 -35.707 1.00 82.69 181 LEU A N 1
ATOM 1443 C CA . LEU A 1 181 ? 21.923 23.448 -37.004 1.00 82.69 181 LEU A CA 1
ATOM 1444 C C . LEU A 1 181 ? 20.827 22.554 -37.611 1.00 82.69 181 LEU A C 1
ATOM 1446 O O . LEU A 1 181 ? 20.691 21.379 -37.275 1.00 82.69 181 LEU A O 1
ATOM 1450 N N . GLU A 1 182 ? 20.055 23.098 -38.557 1.00 79.94 182 GLU A N 1
ATOM 1451 C CA . GLU A 1 182 ? 19.016 22.328 -39.269 1.00 79.94 182 GLU A CA 1
ATOM 1452 C C . GLU A 1 182 ? 19.582 21.101 -40.006 1.00 79.94 182 GLU A C 1
ATOM 1454 O O . GLU A 1 182 ? 18.865 20.123 -40.153 1.00 79.94 182 GLU A O 1
ATOM 1459 N N . ASN A 1 183 ? 20.875 21.125 -40.358 1.00 82.44 183 ASN A N 1
ATOM 1460 C CA . ASN A 1 183 ? 21.639 19.995 -40.909 1.00 82.44 183 ASN A CA 1
ATOM 1461 C C . ASN A 1 183 ? 22.867 19.647 -40.037 1.00 82.44 183 ASN A C 1
ATOM 1463 O O . ASN A 1 183 ? 23.910 19.240 -40.548 1.00 82.44 183 ASN A O 1
ATOM 1467 N N . GLY A 1 184 ? 22.784 19.925 -38.737 1.00 82.50 184 GLY A N 1
ATOM 1468 C CA . GLY A 1 184 ? 23.822 19.631 -37.756 1.00 82.50 184 GLY A CA 1
ATOM 1469 C C . GLY A 1 184 ? 23.851 18.166 -37.323 1.00 82.50 184 GLY A C 1
ATOM 1470 O O . GLY A 1 184 ? 23.034 17.346 -37.745 1.00 82.50 184 GLY A O 1
ATOM 1471 N N . ALA A 1 185 ? 24.786 17.823 -36.438 1.00 85.75 185 ALA A N 1
ATOM 1472 C CA . ALA A 1 185 ? 24.976 16.439 -35.999 1.00 85.75 185 ALA A CA 1
ATOM 1473 C C . ALA A 1 185 ? 23.714 15.814 -35.374 1.00 85.75 185 ALA A C 1
ATOM 1475 O O . ALA A 1 185 ? 23.469 14.625 -35.570 1.00 85.75 185 ALA A O 1
ATOM 1476 N N . ILE A 1 186 ? 22.891 16.585 -34.654 1.00 86.25 186 ILE A N 1
ATOM 1477 C CA . ILE A 1 186 ? 21.682 16.058 -34.004 1.00 86.25 186 ILE A CA 1
ATOM 1478 C C . ILE A 1 186 ? 20.551 15.874 -35.014 1.00 86.25 186 ILE A C 1
ATOM 1480 O O . ILE A 1 186 ? 19.965 14.799 -35.069 1.00 86.25 186 ILE A O 1
ATOM 1484 N N . SER A 1 187 ? 20.259 16.880 -35.839 1.00 86.50 187 SER A N 1
ATOM 1485 C CA . SER A 1 187 ? 19.194 16.792 -36.849 1.00 86.50 187 SER A CA 1
ATOM 1486 C C . SER A 1 187 ? 19.459 15.707 -37.891 1.00 86.50 187 SER A C 1
ATOM 1488 O O . SER A 1 187 ? 18.520 15.052 -38.333 1.00 86.50 187 SER A O 1
ATOM 1490 N N . CYS A 1 188 ? 20.725 15.459 -38.234 1.00 84.88 188 CYS A N 1
ATOM 1491 C CA . CYS A 1 188 ? 21.111 14.393 -39.159 1.00 84.88 188 CYS A CA 1
ATOM 1492 C C . CYS A 1 188 ? 21.015 12.976 -38.566 1.00 84.88 188 CYS A C 1
ATOM 1494 O O . CYS A 1 188 ? 20.936 12.020 -39.333 1.00 84.88 188 CYS A O 1
ATOM 1496 N N . ASN A 1 189 ? 21.054 12.820 -37.237 1.00 83.06 189 ASN A N 1
ATOM 1497 C CA . ASN A 1 189 ? 21.098 11.505 -36.579 1.00 83.06 189 ASN A CA 1
ATOM 1498 C C . ASN A 1 189 ? 19.883 11.207 -35.685 1.00 83.06 189 ASN A C 1
ATOM 1500 O O . ASN A 1 189 ? 19.752 10.084 -35.199 1.00 83.06 189 ASN A O 1
ATOM 1504 N N . TRP A 1 190 ? 18.999 12.180 -35.449 1.00 84.50 190 TRP A N 1
ATOM 1505 C CA . TRP A 1 190 ? 17.822 12.027 -34.597 1.00 84.50 190 TRP A CA 1
ATOM 1506 C C . TRP A 1 190 ? 16.546 12.468 -35.320 1.00 84.50 190 TRP A C 1
ATOM 1508 O O . TRP A 1 190 ? 16.208 13.653 -35.388 1.00 84.50 190 TRP A O 1
ATOM 1518 N N . ASP A 1 191 ? 15.781 11.474 -35.772 1.00 82.12 191 ASP A N 1
ATOM 1519 C CA . ASP A 1 191 ? 14.448 11.671 -36.339 1.00 82.12 191 ASP A CA 1
ATOM 1520 C C . ASP A 1 191 ? 13.495 12.328 -35.326 1.00 82.12 191 ASP A C 1
ATOM 1522 O O . ASP A 1 191 ? 13.243 11.807 -34.237 1.00 82.12 191 ASP A O 1
ATOM 1526 N N . GLY A 1 192 ? 12.941 13.483 -35.702 1.00 84.31 192 GLY A N 1
ATOM 1527 C CA . GLY A 1 192 ? 12.027 14.263 -34.861 1.00 84.31 192 GLY A CA 1
ATOM 1528 C C . GLY A 1 192 ? 12.696 15.362 -34.035 1.00 84.31 192 GLY A C 1
ATOM 1529 O O . GLY A 1 192 ? 12.021 16.011 -33.233 1.00 84.31 192 GLY A O 1
ATOM 1530 N N . TYR A 1 193 ? 13.995 15.610 -34.229 1.00 85.38 193 TYR A N 1
ATOM 1531 C CA . TYR A 1 193 ? 14.630 16.799 -33.678 1.00 85.38 193 TYR A CA 1
ATOM 1532 C C . TYR A 1 193 ? 13.984 18.078 -34.238 1.00 85.38 193 TYR A C 1
ATOM 1534 O O . TYR A 1 193 ? 13.868 18.269 -35.447 1.00 85.38 193 TYR A O 1
ATOM 1542 N N . GLU A 1 194 ? 13.593 18.977 -33.336 1.00 85.56 194 GLU A N 1
ATOM 1543 C CA . GLU A 1 194 ? 13.065 20.298 -33.665 1.00 85.56 194 GLU A CA 1
ATOM 1544 C C . GLU A 1 194 ? 14.014 21.358 -33.108 1.00 85.56 194 GLU A C 1
ATOM 1546 O O . GLU A 1 194 ? 14.250 21.427 -31.895 1.00 85.56 194 GLU A O 1
ATOM 1551 N N . LYS A 1 195 ? 14.545 22.198 -33.999 1.00 83.19 195 LYS A N 1
ATOM 1552 C CA . LYS A 1 195 ? 15.470 23.263 -33.623 1.00 83.19 195 LYS A CA 1
ATOM 1553 C C . LYS A 1 195 ? 14.762 24.318 -32.777 1.00 83.19 195 LYS A C 1
ATOM 1555 O O . LYS A 1 195 ? 13.752 24.886 -33.188 1.00 83.19 195 LYS A O 1
ATOM 1560 N N . ARG A 1 196 ? 15.337 24.644 -31.617 1.00 87.19 196 ARG A N 1
ATOM 1561 C CA . ARG A 1 196 ? 14.861 25.722 -30.736 1.00 87.19 196 ARG A CA 1
ATOM 1562 C C . ARG A 1 196 ? 15.976 26.727 -30.498 1.00 87.19 196 ARG A C 1
ATOM 1564 O O . ARG A 1 196 ? 17.056 26.348 -30.057 1.00 87.19 196 ARG A O 1
ATOM 1571 N N . SER A 1 197 ? 15.706 28.007 -30.749 1.00 86.31 197 SER A N 1
ATOM 1572 C CA . SER A 1 197 ? 16.701 29.081 -30.603 1.00 86.31 197 SER A CA 1
ATOM 1573 C C . SER A 1 197 ? 17.315 29.134 -29.203 1.00 86.31 197 SER A C 1
ATOM 1575 O O . SER A 1 197 ? 18.519 29.327 -29.084 1.00 86.31 197 SER A O 1
ATOM 1577 N N . SER A 1 198 ? 16.520 28.866 -28.164 1.00 88.69 198 SER A N 1
ATOM 1578 C CA . SER A 1 198 ? 16.984 28.813 -26.773 1.00 88.69 198 SER A CA 1
ATOM 1579 C C . SER A 1 198 ? 18.024 27.720 -26.510 1.00 88.69 198 SER A C 1
ATOM 1581 O O . SER A 1 198 ? 18.905 27.910 -25.680 1.00 88.69 198 SER A O 1
ATOM 1583 N N . GLN A 1 199 ? 17.961 26.585 -27.217 1.00 85.31 199 GLN A N 1
ATOM 1584 C CA . GLN A 1 199 ? 18.976 25.530 -27.104 1.00 85.31 199 GLN A CA 1
ATOM 1585 C C . GLN A 1 199 ? 20.303 25.987 -27.712 1.00 85.31 199 GLN A C 1
ATOM 1587 O O . GLN A 1 199 ? 21.360 25.734 -27.140 1.00 85.31 199 GLN A O 1
ATOM 1592 N N . THR A 1 200 ? 20.239 26.684 -28.850 1.00 85.19 200 THR A N 1
ATOM 1593 C CA . THR A 1 200 ? 21.416 27.243 -29.524 1.00 85.19 200 THR A CA 1
ATOM 1594 C C . THR A 1 200 ? 22.054 28.374 -28.713 1.00 85.19 200 THR A C 1
ATOM 1596 O O . THR A 1 200 ? 23.271 28.465 -28.664 1.00 85.19 200 THR A O 1
ATOM 1599 N N . GLU A 1 201 ? 21.259 29.219 -28.058 1.00 88.31 201 GLU A N 1
ATOM 1600 C CA . GLU A 1 201 ? 21.760 30.282 -27.175 1.00 88.31 201 GLU A CA 1
ATOM 1601 C C . GLU A 1 201 ? 22.452 29.692 -25.937 1.00 88.31 201 GLU A C 1
ATOM 1603 O O . GLU A 1 201 ? 23.624 29.959 -25.698 1.00 88.31 201 GLU A O 1
ATOM 1608 N N . MET A 1 202 ? 21.786 28.768 -25.234 1.00 89.06 202 MET A N 1
ATOM 1609 C CA . MET A 1 202 ? 22.336 28.118 -24.039 1.00 89.06 202 MET A CA 1
ATOM 1610 C C . MET A 1 202 ? 23.666 27.399 -24.305 1.00 89.06 202 MET A C 1
ATOM 1612 O O . MET A 1 202 ? 24.560 27.432 -23.457 1.00 89.06 202 MET A O 1
ATOM 1616 N N . ILE A 1 203 ? 23.801 26.712 -25.447 1.00 87.81 203 ILE A N 1
ATOM 1617 C CA . ILE A 1 203 ? 25.034 25.980 -25.752 1.00 87.81 203 ILE A CA 1
ATOM 1618 C C . ILE A 1 203 ? 26.191 26.919 -26.111 1.00 87.81 203 ILE A C 1
ATOM 1620 O O . ILE A 1 203 ? 27.320 26.625 -25.723 1.00 87.81 203 ILE A O 1
ATOM 1624 N N . LYS A 1 204 ? 25.921 28.051 -26.780 1.00 86.75 204 LYS A N 1
ATOM 1625 C CA . LYS A 1 204 ? 26.934 29.088 -27.034 1.00 86.75 204 LYS A CA 1
ATOM 1626 C C . LYS A 1 204 ? 27.446 29.655 -25.717 1.00 86.75 204 LYS A C 1
ATOM 1628 O O . LYS A 1 204 ? 28.640 29.562 -25.462 1.00 86.75 204 LYS A O 1
ATOM 1633 N N . ASP A 1 205 ? 26.538 30.105 -24.851 1.00 88.88 205 ASP A N 1
ATOM 1634 C CA . ASP A 1 205 ? 26.886 30.672 -23.544 1.00 88.88 205 ASP A CA 1
ATOM 1635 C C . ASP A 1 205 ? 27.686 29.676 -22.696 1.00 88.88 205 ASP A C 1
ATOM 1637 O O . ASP A 1 205 ? 28.696 30.023 -22.085 1.00 88.88 205 ASP A O 1
ATOM 1641 N N . SER A 1 206 ? 27.256 28.408 -22.676 1.00 86.88 206 SER A N 1
ATOM 1642 C CA . SER A 1 206 ? 27.962 27.353 -21.944 1.00 86.88 206 SER A CA 1
ATOM 1643 C C . SER A 1 206 ? 29.366 27.139 -22.506 1.00 86.88 206 SER A C 1
ATOM 1645 O O . SER A 1 206 ? 30.329 27.055 -21.751 1.00 86.88 206 SER A O 1
ATOM 1647 N N . PHE A 1 207 ? 29.505 27.053 -23.828 1.00 87.44 207 PHE A N 1
ATOM 1648 C CA . PHE A 1 207 ? 30.794 26.821 -24.466 1.00 87.44 207 PHE A CA 1
ATOM 1649 C C . PHE A 1 207 ? 31.758 27.988 -24.294 1.00 87.44 207 PHE A C 1
ATOM 1651 O O . PHE A 1 207 ? 32.923 27.748 -23.989 1.00 87.44 207 PHE A O 1
ATOM 1658 N N . GLU A 1 208 ? 31.285 29.224 -24.440 1.00 87.81 208 GLU A N 1
ATOM 1659 C CA . GLU A 1 208 ? 32.066 30.430 -24.163 1.00 87.81 208 GLU A CA 1
ATOM 1660 C C . GLU A 1 208 ? 32.542 30.432 -22.707 1.00 87.81 208 GLU A C 1
ATOM 1662 O O . GLU A 1 208 ? 33.743 30.517 -22.467 1.00 87.81 208 GLU A O 1
ATOM 1667 N N . ALA A 1 209 ? 31.648 30.190 -21.741 1.00 87.38 209 ALA A N 1
ATOM 1668 C CA . ALA A 1 209 ? 31.996 30.148 -20.319 1.00 87.38 209 ALA A CA 1
ATOM 1669 C C . ALA A 1 209 ? 33.033 29.067 -19.950 1.00 87.38 209 ALA A C 1
ATOM 1671 O O . ALA A 1 209 ? 33.775 29.235 -18.984 1.00 87.38 209 ALA A O 1
ATOM 1672 N N . PHE A 1 210 ? 33.084 27.948 -20.682 1.00 84.56 210 PHE A N 1
ATOM 1673 C CA . PHE A 1 210 ? 34.074 26.884 -20.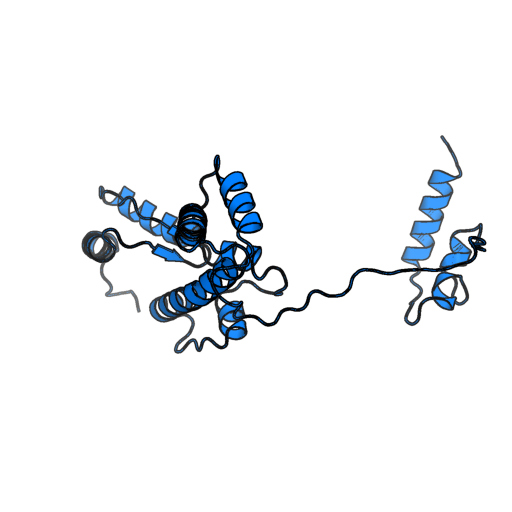459 1.00 84.56 210 PHE A CA 1
ATOM 1674 C C . PHE A 1 210 ? 35.347 27.029 -21.308 1.00 84.56 210 PHE A C 1
ATOM 1676 O O . PHE A 1 210 ? 36.374 26.451 -20.949 1.00 84.56 210 PHE A O 1
ATOM 1683 N N . SER A 1 211 ? 35.294 27.772 -22.414 1.00 83.00 211 SER A N 1
ATOM 1684 C CA . SER A 1 211 ? 36.434 28.000 -23.314 1.00 83.00 211 SER A CA 1
ATOM 1685 C C . SER A 1 211 ? 37.242 29.232 -22.912 1.00 83.00 211 SER A C 1
ATOM 1687 O O . SER A 1 211 ? 38.471 29.225 -22.996 1.00 83.00 211 SER A O 1
ATOM 1689 N N . GLU A 1 212 ? 36.571 30.273 -22.424 1.00 74.88 212 GLU A N 1
ATOM 1690 C CA . GLU A 1 212 ? 37.176 31.433 -21.777 1.00 74.88 212 GLU A CA 1
ATOM 1691 C C . GLU A 1 212 ? 37.462 31.082 -20.312 1.00 74.88 212 GLU A C 1
ATOM 1693 O O . GLU A 1 212 ? 36.745 31.474 -19.396 1.00 74.88 212 GLU A O 1
ATOM 1698 N N . GLY A 1 213 ? 38.486 30.255 -20.085 1.00 63.72 213 GLY A N 1
ATOM 1699 C CA . GLY A 1 213 ? 38.926 29.918 -18.731 1.00 63.72 213 GLY A CA 1
ATOM 1700 C C . GLY A 1 213 ? 39.163 31.173 -17.876 1.00 63.72 213 GLY A C 1
ATOM 1701 O O . GLY A 1 213 ? 39.661 32.179 -18.381 1.00 63.72 213 GLY A O 1
ATOM 1702 N N . TYR A 1 214 ? 38.813 31.096 -16.585 1.00 50.47 214 TYR A N 1
ATOM 1703 C CA . TYR A 1 214 ? 39.201 32.095 -15.578 1.00 50.47 214 TYR A CA 1
ATOM 1704 C C . TYR A 1 214 ? 40.712 32.360 -15.565 1.00 50.47 214 TYR A C 1
ATOM 1706 O O . TYR A 1 214 ? 41.487 31.376 -15.647 1.00 50.47 214 TYR A O 1
#

Radius of gyration: 27.07 Å; chains: 1; bounding box: 69×55×68 Å

Sequence (214 aa):
MVKDAPLISDILSDLLDFIDNTPLVGQNVDFDYQFLKNNITASDLILPNITLYDTLSLARSFIYFHNSFSLGSLCDFYDIKIENAHRAGADALATG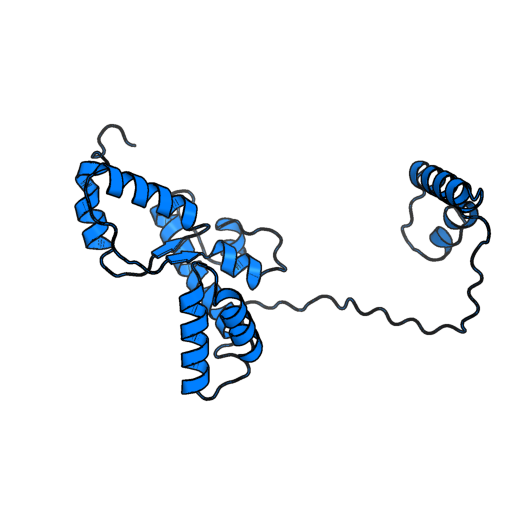KLFLYLIQEVLSRPLTLIQRIENLFSNSSVYNRELFTNIVKASIRLNTIDGLMPSPSNYNPPDNFYEYSGSGNADFPENPEDWFLENGAISCNWDGYEKRSSQTEMIKDSFEAFSEGY